Protein AF-A0A2M7PNZ7-F1 (afdb_monomer)

Nearest PDB structures (foldseek):
  6g1o-assembly1_A  TM=3.253E-01  e=7.917E+00  Pseudomonas aeruginosa PAO1

Solvent-accessible surface area (backbone atoms only — not comparable to full-atom values): 21264 Å² total; per-residue (Å²): 136,86,68,69,84,48,74,67,35,50,45,38,28,58,74,48,37,67,63,37,48,85,39,75,55,87,70,75,72,58,54,32,73,86,39,55,31,23,55,70,48,30,51,23,48,41,60,54,77,84,59,65,60,72,63,59,83,71,58,51,83,89,82,45,79,65,69,75,75,61,77,63,48,78,50,85,75,50,51,52,50,41,52,32,31,52,31,55,44,92,89,26,41,46,32,23,24,70,10,36,43,68,49,91,53,53,69,92,71,61,66,94,87,63,76,68,48,72,47,93,84,54,47,26,23,39,72,78,58,48,9,53,56,46,76,69,69,53,48,63,56,61,71,49,54,63,50,56,74,78,49,72,94,66,90,65,97,46,73,76,69,51,54,53,76,52,71,64,53,60,36,39,91,63,85,83,50,65,44,44,48,93,68,49,54,72,66,59,41,50,55,38,59,75,74,40,98,78,48,81,87,43,32,21,37,27,26,80,79,75,62,46,72,40,74,51,33,37,58,54,94,89,40,44,33,36,41,45,78,84,43,98,51,73,43,78,49,58,48,67,57,66,84,78,67,58,82,67,91,55,75,43,51,38,70,59,52,38,17,35,63,34,27,72,34,51,43,52,36,36,40,40,42,36,69,86,37,84,22,44,36,41,80,77,72,40,81,40,76,33,26,73,45,82,44,75,64,46,64,46,79,39,67,53,49,77,39,78,48,77,56,98,89,48,61,36,36,31,26,31,31,50,68,44,30,35,40,36,43,50,28,58,66,74,68,40,87,84,50,60,73,45,75,46,83,39,74,33,84,47,82,46,43,16,39,38,95,66,54,64,51,67,82,78,73,107

Mean predicted aligned error: 6.86 Å

Secondary structure (DSSP, 8-state):
----SSHHHHHHHHHTGGGSTTS---S-S---SSS---TTHHHHEE--HHHHSSTTSS--TTT-GGGGS---EESS---HHHHHHHHTSTT-HHHHHTTEEE-S--GGG--TTS-EEEETTTEEEEE----HHHHTT--HHHH--HHHHT--S---SSHHHH----HHHHS-SS--SEEEGGG--HHHHHHHHHH-S--TT-EEEB-TTT--B-TTEEEETTEEEEE-SSSS-EEEPPPPPHHHHSSSTTTTB-HHHHHB--EEEEE-EEEEEEEEEEEEETTTTEEEEEEEEEE--EEEEESPEEEEEEETTEEEEEEEEEEEEEEEESHHHH--TTPPEEEEEEEEE---S-B-SSPPPHHHH-

Structure (mmCIF, N/CA/C/O backbone):
data_AF-A0A2M7PNZ7-F1
#
_entry.id   AF-A0A2M7PNZ7-F1
#
loop_
_atom_site.group_PDB
_atom_site.id
_atom_site.type_symbol
_atom_site.label_atom_id
_atom_site.label_alt_id
_atom_site.label_comp_id
_atom_site.label_asym_id
_atom_site.label_entity_id
_atom_site.label_seq_id
_atom_site.pdbx_PDB_ins_code
_atom_site.Cartn_x
_atom_site.Cartn_y
_atom_site.Cartn_z
_atom_site.occupancy
_atom_site.B_iso_or_equiv
_atom_site.auth_seq_id
_atom_site.auth_comp_id
_atom_site.auth_asym_id
_atom_site.auth_atom_id
_atom_site.pdbx_PDB_model_num
ATOM 1 N N . ASP A 1 1 ? -10.445 21.212 12.290 1.00 48.72 1 ASP A N 1
ATOM 2 C CA . ASP A 1 1 ? -11.604 22.070 12.613 1.00 48.72 1 ASP A CA 1
ATOM 3 C C . ASP A 1 1 ? -12.819 21.890 11.700 1.00 48.72 1 ASP A C 1
ATOM 5 O O . ASP A 1 1 ? -13.800 22.590 11.898 1.00 48.72 1 ASP A O 1
ATOM 9 N N . GLU A 1 2 ? -12.822 20.929 10.763 1.00 68.38 2 GLU A N 1
ATOM 10 C CA . GLU A 1 2 ? -13.968 20.712 9.852 1.00 68.38 2 GLU A CA 1
ATOM 11 C C . GLU A 1 2 ? -14.998 19.680 10.348 1.00 68.38 2 GLU A C 1
ATOM 13 O O . GLU A 1 2 ? -16.086 19.593 9.791 1.00 68.38 2 GLU A O 1
ATOM 18 N N . LEU A 1 3 ? -14.683 18.899 11.390 1.00 77.81 3 LEU A N 1
ATOM 19 C CA . LEU A 1 3 ? -15.611 17.912 11.954 1.00 77.81 3 LEU A CA 1
ATOM 20 C C . LEU A 1 3 ? -16.437 18.541 13.081 1.00 77.81 3 LEU A C 1
ATOM 22 O O . LEU A 1 3 ? -15.880 18.968 14.099 1.00 77.81 3 LEU A O 1
ATOM 26 N N . HIS A 1 4 ? -17.759 18.562 12.905 1.00 84.12 4 HIS A N 1
ATOM 27 C CA . HIS A 1 4 ? -18.725 19.069 13.882 1.00 84.12 4 HIS A CA 1
ATOM 28 C C . HIS A 1 4 ? -19.078 17.986 14.915 1.00 84.12 4 HIS A C 1
ATOM 30 O O . HIS A 1 4 ? -18.191 17.269 15.364 1.00 84.12 4 HIS A O 1
ATOM 36 N N . HIS A 1 5 ? -20.330 17.891 15.362 1.00 84.06 5 HIS A N 1
ATOM 37 C CA . HIS A 1 5 ? -20.773 16.967 16.416 1.00 84.06 5 HIS A CA 1
ATOM 38 C C . HIS A 1 5 ? -21.893 16.036 15.942 1.00 84.06 5 HIS A C 1
ATOM 40 O O . HIS A 1 5 ? -22.746 15.637 16.727 1.00 84.06 5 HIS A O 1
ATOM 46 N N . SER A 1 6 ? -21.940 15.718 14.647 1.00 88.31 6 SER A N 1
ATOM 47 C CA . SER A 1 6 ? -22.854 14.679 14.173 1.00 88.31 6 SER A CA 1
ATOM 48 C C . SER A 1 6 ? -22.387 13.285 14.638 1.00 88.31 6 SER A C 1
ATOM 50 O O . SER A 1 6 ? -21.200 13.105 14.932 1.00 88.31 6 SER A O 1
ATOM 52 N N . PRO A 1 7 ? -23.273 12.268 14.643 1.00 83.88 7 PRO A N 1
ATOM 53 C CA . PRO A 1 7 ? -22.885 10.879 14.907 1.00 83.88 7 PRO A CA 1
ATOM 54 C C . PRO A 1 7 ? -21.688 10.429 14.050 1.00 83.88 7 PRO A C 1
ATOM 56 O O . PRO A 1 7 ? -20.759 9.794 14.547 1.00 83.88 7 PRO A O 1
ATOM 59 N N . ALA A 1 8 ? -21.686 10.821 12.770 1.00 86.12 8 ALA A N 1
ATOM 60 C CA . ALA A 1 8 ? -20.618 10.513 11.826 1.00 86.12 8 ALA A CA 1
ATOM 61 C C . ALA A 1 8 ? -19.307 11.241 12.165 1.00 86.12 8 ALA A C 1
ATOM 63 O O . ALA A 1 8 ? -18.241 10.631 12.099 1.00 86.12 8 ALA A O 1
ATOM 64 N N . ASP A 1 9 ? -19.374 12.514 12.568 1.00 88.81 9 ASP A N 1
ATOM 65 C CA . ASP A 1 9 ? -18.188 13.272 12.983 1.00 88.81 9 ASP A CA 1
ATOM 66 C C . ASP A 1 9 ? -17.539 12.648 14.217 1.00 88.81 9 ASP A C 1
ATOM 68 O O . ASP A 1 9 ? -16.324 12.470 14.256 1.00 88.81 9 ASP A O 1
ATOM 72 N N . GLU A 1 10 ? -18.340 12.287 15.222 1.00 87.75 10 GLU A N 1
ATOM 73 C CA . GLU A 1 10 ? -17.832 11.648 16.436 1.00 87.75 10 GLU A CA 1
ATOM 74 C C . GLU A 1 10 ? -17.264 10.253 16.141 1.00 87.75 10 GLU A C 1
ATOM 76 O O . GLU A 1 10 ? -16.209 9.906 16.665 1.00 87.75 10 GLU A O 1
ATOM 81 N N . HIS A 1 11 ? -17.874 9.483 15.236 1.00 86.31 11 HIS A N 1
ATOM 82 C CA . HIS A 1 11 ? -17.310 8.208 14.784 1.00 86.31 11 HIS A CA 1
ATOM 83 C C . HIS A 1 11 ? -15.938 8.397 14.113 1.00 86.31 11 HIS A C 1
ATOM 85 O O . HIS A 1 11 ? -14.979 7.690 14.428 1.00 86.31 11 HIS A O 1
ATOM 91 N N . LEU A 1 12 ? -15.804 9.392 13.228 1.00 86.75 12 LEU A N 1
ATOM 92 C CA . LEU A 1 12 ? -14.529 9.711 12.578 1.00 86.75 12 LEU A CA 1
ATOM 93 C C . LEU A 1 12 ? -13.457 10.145 13.586 1.00 86.75 12 LEU A C 1
ATOM 95 O O . LEU A 1 12 ? -12.322 9.666 13.507 1.00 86.75 12 LEU A O 1
ATOM 99 N N . LYS A 1 13 ? -13.808 11.018 14.538 1.00 87.38 13 LYS A N 1
ATOM 100 C CA . LYS A 1 13 ? -12.896 11.480 15.597 1.00 87.38 13 LYS A CA 1
ATOM 101 C C . LYS A 1 13 ? -12.418 10.348 16.498 1.00 87.38 13 LYS A C 1
ATOM 103 O O . LYS A 1 13 ? -11.290 10.424 16.967 1.00 87.38 13 LYS A O 1
ATOM 108 N N . ASN A 1 14 ? -13.251 9.339 16.741 1.00 81.94 14 ASN A N 1
ATOM 109 C CA . ASN A 1 14 ? -12.916 8.242 17.645 1.00 81.94 14 ASN A CA 1
ATOM 110 C C . ASN A 1 14 ? -12.023 7.185 17.002 1.00 81.94 14 ASN A C 1
ATOM 112 O O . ASN A 1 14 ? -11.231 6.571 17.706 1.00 81.94 14 ASN A O 1
ATOM 116 N N . MET A 1 15 ? -12.168 6.950 15.694 1.00 78.81 15 MET A N 1
ATOM 117 C CA . MET A 1 15 ? -11.620 5.742 15.063 1.00 78.81 15 MET A CA 1
ATOM 118 C C . MET A 1 15 ? -10.662 6.027 13.904 1.00 78.81 15 MET A C 1
ATOM 120 O O . MET A 1 15 ? -9.718 5.272 13.675 1.00 78.81 15 MET A O 1
ATOM 124 N N . CYS A 1 16 ? -10.891 7.103 13.148 1.00 81.31 16 CYS A N 1
ATOM 125 C CA . CYS A 1 16 ? -10.301 7.255 11.816 1.00 81.31 16 CYS A CA 1
ATOM 126 C C . CYS A 1 16 ? -9.194 8.311 11.772 1.00 81.31 16 CYS A C 1
ATOM 128 O O . CYS A 1 16 ? -8.165 8.113 11.123 1.00 81.31 16 CYS A O 1
ATOM 130 N N . VAL A 1 17 ? -9.392 9.442 12.458 1.00 85.31 17 VAL A N 1
ATOM 131 C CA . VAL A 1 17 ? -8.583 10.659 12.259 1.00 85.31 17 VAL A CA 1
ATOM 132 C C . VAL A 1 17 ? -7.107 10.483 12.635 1.00 85.31 17 VAL A C 1
ATOM 134 O O . VAL A 1 17 ? -6.259 11.170 12.068 1.00 85.31 17 VAL A O 1
ATOM 137 N N . THR A 1 18 ? -6.749 9.541 13.514 1.00 79.69 18 THR A N 1
ATOM 138 C CA . THR A 1 18 ? -5.331 9.274 13.836 1.00 79.69 18 THR A CA 1
ATOM 139 C C . THR A 1 18 ? -4.497 8.901 12.603 1.00 79.69 18 THR A C 1
ATOM 141 O O . THR A 1 18 ? -3.315 9.227 12.545 1.00 79.69 18 THR A O 1
ATOM 144 N N . CYS A 1 19 ? -5.109 8.285 11.585 1.00 85.75 19 CYS A N 1
ATOM 145 C CA . CYS A 1 19 ? -4.430 7.888 10.350 1.00 85.75 19 CYS A CA 1
ATOM 146 C C . CYS A 1 19 ? -4.459 8.962 9.251 1.00 85.75 19 CYS A C 1
ATOM 148 O O . CYS A 1 19 ? -3.817 8.788 8.215 1.00 85.75 19 CYS A O 1
ATOM 150 N N . HIS A 1 20 ? -5.209 10.053 9.430 1.00 87.25 20 HIS A N 1
ATOM 151 C CA . HIS A 1 20 ? -5.286 11.115 8.430 1.00 87.25 20 HIS A CA 1
ATOM 152 C C . HIS A 1 20 ? -4.026 11.978 8.473 1.00 87.25 20 HIS A C 1
ATOM 154 O O . HIS A 1 20 ? -3.689 12.546 9.508 1.00 87.25 20 HIS A O 1
ATOM 160 N N . LEU A 1 21 ? -3.387 12.170 7.315 1.00 87.56 21 LEU A N 1
ATOM 161 C CA . LEU A 1 21 ? -2.151 12.954 7.193 1.00 87.56 21 LEU A CA 1
ATOM 162 C C . LEU A 1 21 ? -2.302 14.421 7.635 1.00 87.56 21 LEU A C 1
ATOM 164 O O . LEU A 1 21 ? -1.305 15.075 7.914 1.00 87.56 21 LEU A O 1
ATOM 168 N N . GLY A 1 22 ? -3.522 14.954 7.733 1.00 84.31 22 GLY A N 1
ATOM 169 C CA . GLY A 1 22 ? -3.770 16.288 8.291 1.00 84.31 22 GLY A CA 1
ATOM 170 C C . GLY A 1 22 ? -3.639 16.378 9.818 1.00 84.31 22 GLY A C 1
ATOM 171 O O . GLY A 1 22 ? -3.623 17.486 10.350 1.00 84.31 22 GLY A O 1
ATOM 172 N N . ASN A 1 23 ? -3.557 15.252 10.536 1.00 84.19 23 ASN A N 1
ATOM 173 C CA . ASN A 1 23 ? -3.448 15.246 11.992 1.00 84.19 23 ASN A CA 1
ATOM 174 C C . ASN A 1 23 ? -2.005 15.573 12.423 1.00 84.19 23 ASN A C 1
ATOM 176 O O . ASN A 1 23 ? -1.083 14.829 12.079 1.00 84.19 23 ASN A O 1
ATOM 180 N N . PRO A 1 24 ? -1.758 16.687 13.137 1.00 82.31 24 PRO A N 1
ATOM 181 C CA . PRO A 1 24 ? -0.401 17.099 13.465 1.00 82.31 24 PRO A CA 1
ATOM 182 C C . PRO A 1 24 ? 0.246 16.170 14.494 1.00 82.31 24 PRO A C 1
ATOM 184 O O . PRO A 1 24 ? -0.339 15.841 15.527 1.00 82.31 24 PRO A O 1
ATOM 187 N N . LYS A 1 25 ? 1.523 15.852 14.270 1.00 83.25 25 LYS A N 1
ATOM 188 C CA . LYS A 1 25 ? 2.367 15.203 15.276 1.00 83.25 25 LYS A CA 1
ATOM 189 C C . LYS A 1 25 ? 2.663 16.183 16.409 1.00 83.25 25 LYS A C 1
ATOM 191 O O . LYS A 1 25 ? 3.308 17.205 16.182 1.00 83.25 25 LYS A O 1
ATOM 196 N N . ARG A 1 26 ? 2.189 15.881 17.621 1.00 79.81 26 ARG A N 1
ATOM 197 C CA . ARG A 1 26 ? 2.384 16.736 18.811 1.00 79.81 26 ARG A CA 1
ATOM 198 C C . ARG A 1 26 ? 3.537 16.298 19.709 1.00 79.81 26 ARG A C 1
ATOM 200 O O . ARG A 1 26 ? 4.050 17.107 20.475 1.00 79.81 26 ARG A O 1
ATOM 207 N N . GLU A 1 27 ? 3.955 15.046 19.582 1.00 78.19 27 GLU A N 1
ATOM 208 C CA . GLU A 1 27 ? 4.992 14.433 20.410 1.00 78.19 27 GLU A CA 1
ATOM 209 C C . GLU A 1 27 ? 6.234 14.117 19.581 1.00 78.19 27 GLU A C 1
ATOM 211 O O . GLU A 1 27 ? 6.137 13.702 18.421 1.00 78.19 27 GLU A O 1
ATOM 216 N N . THR A 1 28 ? 7.409 14.302 20.174 1.00 78.38 28 THR A N 1
ATOM 217 C CA . THR A 1 28 ? 8.690 13.934 19.563 1.00 78.38 28 THR A CA 1
ATOM 218 C C . THR A 1 28 ? 8.905 12.427 19.603 1.00 78.38 28 THR A C 1
ATOM 220 O O . THR A 1 28 ? 8.476 11.766 20.541 1.00 78.38 28 THR A O 1
ATOM 223 N N . GLY A 1 29 ? 9.620 11.889 18.617 1.00 79.69 29 GLY A N 1
ATOM 224 C CA . GLY A 1 29 ? 9.962 10.469 18.556 1.00 79.69 29 GLY A CA 1
ATOM 225 C C . GLY A 1 29 ? 9.657 9.839 17.197 1.00 79.69 29 GLY A C 1
ATOM 226 O O . GLY A 1 29 ? 9.038 10.487 16.341 1.00 79.69 29 GLY A O 1
ATOM 227 N N . PRO A 1 30 ? 10.101 8.587 16.995 1.00 84.31 30 PRO A N 1
ATOM 228 C CA . PRO A 1 30 ? 9.951 7.881 15.730 1.00 84.31 30 PRO A CA 1
ATOM 229 C C . PRO A 1 30 ? 8.485 7.608 15.378 1.00 84.31 30 PRO A C 1
ATOM 231 O O . PRO A 1 30 ? 7.582 7.703 16.217 1.00 84.31 30 PRO A O 1
ATOM 234 N N . ILE A 1 31 ? 8.263 7.256 14.112 1.00 86.12 31 ILE A N 1
ATOM 235 C CA . ILE A 1 31 ? 6.961 6.794 13.638 1.00 86.12 31 ILE A CA 1
ATOM 236 C C . ILE A 1 31 ? 6.737 5.342 14.077 1.00 86.12 31 ILE A C 1
ATOM 238 O O . ILE A 1 31 ? 7.538 4.460 13.765 1.00 86.12 31 ILE A O 1
ATOM 242 N N . THR A 1 32 ? 5.642 5.106 14.798 1.00 84.94 32 THR A N 1
ATOM 243 C CA . THR A 1 32 ? 5.176 3.791 15.263 1.00 84.94 32 THR A CA 1
ATOM 244 C C . THR A 1 32 ? 3.664 3.648 15.037 1.00 84.94 32 THR A C 1
ATOM 246 O O . THR A 1 32 ? 2.995 4.532 14.498 1.00 84.94 32 THR A O 1
ATOM 249 N N . ASN A 1 33 ? 3.100 2.511 15.441 1.00 80.50 33 ASN A N 1
ATOM 250 C CA . ASN A 1 33 ? 1.656 2.279 15.533 1.00 80.50 33 ASN A CA 1
ATOM 251 C C . ASN A 1 33 ? 0.965 3.117 16.623 1.00 80.50 33 ASN A C 1
ATOM 253 O O . ASN A 1 33 ? -0.250 3.280 16.552 1.00 80.50 33 ASN A O 1
ATOM 257 N N . GLU A 1 34 ? 1.683 3.679 17.591 1.00 80.50 34 GLU A N 1
ATOM 258 C CA . GLU A 1 34 ? 1.129 4.619 18.577 1.00 80.50 34 GLU A CA 1
ATOM 259 C C . GLU A 1 34 ? 1.461 6.078 18.230 1.00 80.50 34 GLU A C 1
ATOM 261 O O . GLU A 1 34 ? 0.649 6.975 18.437 1.00 80.50 34 GLU A O 1
ATOM 266 N N . SER A 1 35 ? 2.634 6.314 17.640 1.00 80.94 35 SER A N 1
ATOM 267 C CA . SER A 1 35 ? 3.163 7.637 17.312 1.00 80.94 35 SER A CA 1
ATOM 268 C C . SER A 1 35 ? 3.162 7.845 15.800 1.00 80.94 35 SER A C 1
ATOM 270 O O . SER A 1 35 ? 4.081 7.440 15.091 1.00 80.94 35 SER A O 1
ATOM 272 N N . ARG A 1 36 ? 2.126 8.506 15.284 1.00 83.00 36 ARG A N 1
ATOM 273 C CA . ARG A 1 36 ? 2.005 8.840 13.856 1.00 83.00 36 ARG A CA 1
ATOM 274 C C . ARG A 1 36 ? 2.490 10.261 13.580 1.00 83.00 36 ARG A C 1
ATOM 276 O O . ARG A 1 36 ? 2.588 11.095 14.483 1.00 83.00 36 ARG A O 1
ATOM 283 N N . GLY A 1 37 ? 2.834 10.524 12.324 1.00 73.50 37 GLY A N 1
ATOM 284 C CA . GLY A 1 37 ? 3.206 11.852 11.852 1.00 73.50 37 GLY A CA 1
ATOM 285 C C . GLY A 1 37 ? 2.051 12.567 11.155 1.00 73.50 37 GLY A C 1
ATOM 286 O O . GLY A 1 37 ? 1.072 11.936 10.770 1.00 73.50 37 GLY A O 1
ATOM 287 N N . GLY A 1 38 ? 2.208 13.877 10.959 1.00 83.44 38 GLY A N 1
ATOM 288 C CA . GLY A 1 38 ? 1.327 14.697 10.127 1.00 83.44 38 GLY A CA 1
ATOM 289 C C . GLY A 1 38 ? 2.082 15.266 8.927 1.00 83.44 38 GLY A C 1
ATOM 290 O O . GLY A 1 38 ? 3.262 15.614 9.037 1.00 83.44 38 GLY A O 1
ATOM 291 N N . GLY A 1 39 ? 1.410 15.354 7.783 1.00 89.50 39 GLY A N 1
ATOM 292 C CA . GLY A 1 39 ? 1.951 15.840 6.519 1.00 89.50 39 GLY A CA 1
ATOM 293 C C . GLY A 1 39 ? 3.221 15.090 6.123 1.00 89.50 39 GLY A C 1
ATOM 294 O O . GLY A 1 39 ? 3.288 13.864 6.205 1.00 89.50 39 GLY A O 1
ATOM 295 N N . CYS A 1 40 ? 4.262 15.837 5.757 1.00 91.62 40 CYS A N 1
ATOM 296 C CA . CYS A 1 40 ? 5.550 15.278 5.345 1.00 91.62 40 CYS A CA 1
ATOM 297 C C . CYS A 1 40 ? 6.188 14.393 6.431 1.00 91.62 40 CYS A C 1
ATOM 299 O O . CYS A 1 40 ? 6.843 13.400 6.119 1.00 91.62 40 CYS A O 1
ATOM 301 N N . LEU A 1 41 ? 5.986 14.725 7.713 1.00 91.25 41 LEU A N 1
ATOM 302 C CA . LEU A 1 41 ? 6.604 14.011 8.834 1.00 91.25 41 LEU A CA 1
ATOM 303 C C . LEU A 1 41 ? 5.998 12.622 9.064 1.00 91.25 41 LEU A C 1
ATOM 305 O O . LEU A 1 41 ? 6.610 11.814 9.750 1.00 91.25 41 LEU A O 1
ATOM 309 N N . ALA A 1 42 ? 4.826 12.322 8.494 1.00 91.06 42 ALA A N 1
ATOM 310 C CA . ALA A 1 42 ? 4.250 10.976 8.540 1.00 91.06 42 ALA A CA 1
ATOM 311 C C . ALA A 1 42 ? 5.121 9.939 7.820 1.00 91.06 42 ALA A C 1
ATOM 313 O O . ALA A 1 42 ? 5.160 8.780 8.226 1.00 91.06 42 ALA A O 1
ATOM 314 N N . CYS A 1 43 ? 5.834 10.368 6.777 1.00 92.75 43 CYS A N 1
ATOM 315 C CA . CYS A 1 43 ? 6.612 9.483 5.916 1.00 92.75 43 CYS A CA 1
ATOM 316 C C . CYS A 1 43 ? 8.115 9.758 5.980 1.00 92.75 43 CYS A C 1
ATOM 318 O O . CYS A 1 43 ? 8.899 8.827 5.866 1.00 92.75 43 CYS A O 1
ATOM 320 N N . HIS A 1 44 ? 8.523 11.018 6.130 1.00 93.81 44 HIS A N 1
ATOM 321 C CA . HIS A 1 44 ? 9.918 11.420 5.941 1.00 93.81 44 HIS A CA 1
ATOM 322 C C . HIS A 1 44 ? 10.713 11.569 7.241 1.00 93.81 44 HIS A C 1
ATOM 324 O O . HIS A 1 44 ? 11.909 11.830 7.170 1.00 93.81 44 HIS A O 1
ATOM 330 N N . LEU A 1 45 ? 10.076 11.439 8.410 1.00 91.69 45 LEU A N 1
ATOM 331 C CA . LEU A 1 45 ? 10.721 11.628 9.710 1.00 91.69 45 LEU A CA 1
ATOM 332 C C . LEU A 1 45 ? 11.466 10.364 10.155 1.00 91.69 45 LEU A C 1
ATOM 334 O O . LEU A 1 45 ? 10.853 9.415 10.640 1.00 91.69 45 LEU A O 1
ATOM 338 N N . ASN A 1 46 ? 12.793 10.398 10.075 1.00 89.12 46 ASN A N 1
ATOM 339 C CA . ASN A 1 46 ? 13.657 9.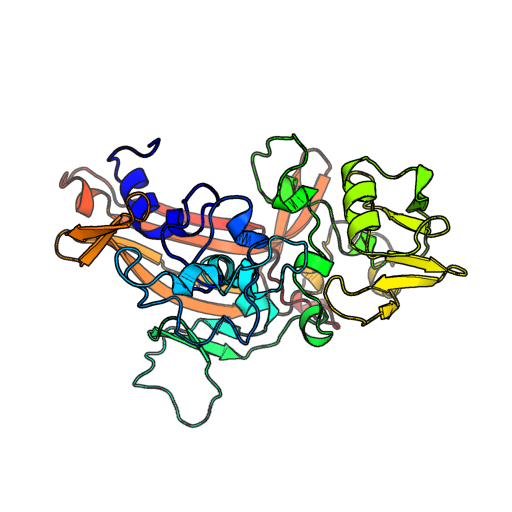274 10.410 1.00 89.12 46 ASN A CA 1
ATOM 340 C C . ASN A 1 46 ? 14.526 9.581 11.634 1.00 89.12 46 ASN A C 1
ATOM 342 O O . ASN A 1 46 ? 15.286 10.548 11.660 1.00 89.12 46 ASN A O 1
ATOM 346 N N . TYR A 1 47 ? 14.444 8.720 12.646 1.00 83.81 47 TYR A N 1
ATOM 347 C CA . TYR A 1 47 ? 15.354 8.722 13.792 1.00 83.81 47 TYR A CA 1
ATOM 348 C C . TYR A 1 47 ? 16.405 7.631 13.592 1.00 83.81 47 TYR A C 1
ATOM 350 O O . TYR A 1 47 ? 16.081 6.543 13.114 1.00 83.81 47 TYR A O 1
ATOM 358 N N . ASN A 1 48 ? 17.660 7.902 13.950 1.00 73.94 48 ASN A N 1
ATOM 359 C CA . ASN A 1 48 ? 18.678 6.854 13.960 1.00 73.94 48 ASN A CA 1
ATOM 360 C C . ASN A 1 48 ? 18.486 5.938 15.193 1.00 73.94 48 ASN A C 1
ATOM 362 O O . ASN A 1 48 ? 17.845 6.320 16.175 1.00 73.94 48 ASN A O 1
ATOM 366 N N . GLU A 1 49 ? 19.019 4.714 15.150 1.00 62.62 49 GLU A N 1
ATOM 367 C CA . GLU A 1 49 ? 18.849 3.754 16.254 1.00 62.62 49 GLU A CA 1
ATOM 368 C C . GLU A 1 49 ? 19.448 4.262 17.580 1.00 62.62 49 GLU A C 1
ATOM 370 O O . GLU A 1 49 ? 18.879 4.000 18.639 1.00 62.62 49 GLU A O 1
ATOM 375 N N . ALA A 1 50 ? 20.532 5.046 17.533 1.00 56.59 50 ALA A N 1
ATOM 376 C CA . ALA A 1 50 ? 21.166 5.641 18.714 1.00 56.59 50 ALA A CA 1
ATOM 377 C C . ALA A 1 50 ? 20.316 6.751 19.369 1.00 56.59 50 ALA A C 1
ATOM 379 O O . ALA A 1 50 ? 20.394 6.954 20.578 1.00 56.59 50 ALA A O 1
ATOM 380 N N . ASP A 1 51 ? 19.471 7.424 18.591 1.00 56.03 51 ASP A N 1
ATOM 381 C CA . ASP A 1 51 ? 18.544 8.465 19.031 1.00 56.03 51 ASP A CA 1
ATOM 382 C C . ASP A 1 51 ? 17.227 7.840 19.516 1.00 56.03 51 ASP A C 1
ATOM 384 O O . ASP A 1 51 ? 16.600 8.332 20.449 1.00 56.03 51 ASP A O 1
ATOM 388 N N . SER A 1 52 ? 16.832 6.690 18.955 1.00 53.12 52 SER A N 1
ATOM 389 C CA . SER A 1 52 ? 15.603 5.973 19.327 1.00 53.12 52 SER A CA 1
ATOM 390 C C . SER A 1 52 ? 15.580 5.458 20.777 1.00 53.12 52 SER A C 1
ATOM 392 O O . SER A 1 52 ? 14.506 5.165 21.312 1.00 53.12 52 SER A O 1
ATOM 394 N N . SER A 1 53 ? 16.737 5.379 21.449 1.00 49.22 53 SER A N 1
ATOM 395 C CA . SER A 1 53 ? 16.819 4.969 22.849 1.00 49.22 53 SER A CA 1
ATOM 396 C C . SER A 1 53 ? 16.309 6.076 23.775 1.00 49.22 53 SER A C 1
ATOM 398 O O . SER A 1 53 ? 17.077 6.968 24.118 1.00 49.22 53 SER A O 1
ATOM 400 N N . LEU A 1 54 ? 15.029 5.997 24.172 1.00 50.69 54 LEU A N 1
ATOM 401 C CA . LEU A 1 54 ? 14.367 6.527 25.392 1.00 50.69 54 LEU A CA 1
ATOM 402 C C . LEU A 1 54 ? 14.586 7.997 25.822 1.00 50.69 54 LEU A C 1
ATOM 404 O O . LEU A 1 54 ? 13.868 8.480 26.692 1.00 50.69 54 LEU A O 1
ATOM 408 N N . SER A 1 55 ? 15.499 8.745 25.214 1.00 48.34 55 SER A N 1
ATOM 409 C CA . SER A 1 55 ? 15.821 10.132 25.548 1.00 48.34 55 SER A CA 1
ATOM 410 C C . SER A 1 55 ? 14.757 11.105 25.037 1.00 48.34 55 SER A C 1
ATOM 412 O O . SER A 1 55 ? 14.694 12.237 25.494 1.00 48.34 55 SER A O 1
ATOM 414 N N . HIS A 1 56 ? 13.862 10.673 24.146 1.00 52.09 56 HIS A N 1
ATOM 415 C CA . HIS A 1 56 ? 12.807 11.520 23.585 1.00 52.09 56 HIS A CA 1
ATOM 416 C C . HIS A 1 56 ? 11.504 11.549 24.397 1.00 52.09 56 HIS A C 1
ATOM 418 O O . HIS A 1 56 ? 10.702 12.456 24.190 1.00 52.09 56 HIS A O 1
ATOM 424 N N . LEU A 1 57 ? 11.279 10.590 25.305 1.00 51.53 57 LEU A N 1
ATOM 425 C CA . LEU A 1 57 ? 9.996 10.432 26.011 1.00 51.53 57 LEU A CA 1
ATOM 426 C C . LEU A 1 57 ? 9.909 11.220 27.330 1.00 51.53 57 LEU A C 1
ATOM 428 O O . LEU A 1 57 ? 8.827 11.352 27.892 1.00 51.53 57 LEU A O 1
ATOM 432 N N . THR A 1 58 ? 11.021 11.771 27.823 1.00 48.56 58 THR A N 1
ATOM 433 C CA . THR A 1 58 ? 11.090 12.399 29.160 1.00 48.56 58 THR A CA 1
ATOM 434 C C . THR A 1 58 ? 11.925 13.675 29.218 1.00 48.56 58 THR A C 1
ATOM 436 O O . THR A 1 58 ? 12.255 14.142 30.307 1.00 48.56 58 THR A O 1
ATOM 439 N N . ILE A 1 59 ? 12.254 14.295 28.080 1.00 51.56 59 ILE A N 1
ATOM 440 C CA . ILE A 1 59 ? 12.878 15.619 28.128 1.00 51.56 59 ILE A CA 1
ATOM 441 C C . ILE A 1 59 ? 11.788 16.667 28.348 1.00 51.56 59 ILE A C 1
ATOM 443 O O . ILE A 1 59 ? 11.113 17.114 27.420 1.00 51.56 59 ILE A O 1
ATOM 447 N N . ASP A 1 60 ? 11.654 17.086 29.606 1.00 52.22 60 ASP A N 1
ATOM 448 C CA . ASP A 1 60 ? 11.053 18.367 29.950 1.00 52.22 60 ASP A CA 1
ATOM 449 C C . ASP A 1 60 ? 11.763 19.463 29.138 1.00 52.22 60 ASP A C 1
ATOM 451 O O . ASP A 1 60 ? 12.891 19.872 29.444 1.00 52.22 60 ASP A O 1
ATOM 455 N N . ARG A 1 61 ? 11.082 19.934 28.083 1.00 54.72 61 ARG A N 1
ATOM 456 C CA . ARG A 1 61 ? 11.539 21.002 27.175 1.00 54.72 61 ARG A CA 1
ATOM 457 C C . ARG A 1 61 ? 11.975 22.261 27.925 1.00 54.72 61 ARG A C 1
ATOM 459 O O . ARG A 1 61 ? 12.668 23.094 27.346 1.00 54.72 61 ARG A O 1
ATOM 466 N N . LYS A 1 62 ? 11.544 22.423 29.180 1.00 53.66 62 LYS A N 1
ATOM 467 C CA . LYS A 1 62 ? 11.826 23.583 30.018 1.00 53.66 62 LYS A CA 1
ATOM 468 C C . LYS A 1 62 ? 13.177 23.505 30.737 1.00 53.66 62 LYS A C 1
ATOM 470 O O . LYS A 1 62 ? 13.730 24.560 31.024 1.00 53.66 62 LYS A O 1
ATOM 475 N N . ASN A 1 63 ? 13.717 22.307 30.992 1.00 52.03 63 ASN A N 1
ATOM 476 C CA . ASN A 1 63 ? 14.865 22.122 31.895 1.00 52.03 63 ASN A CA 1
ATOM 477 C C . ASN A 1 63 ? 16.069 21.366 31.304 1.00 52.03 63 ASN A C 1
ATOM 479 O O . ASN A 1 63 ? 17.133 21.377 31.920 1.00 52.03 63 ASN A O 1
ATOM 483 N N . HIS A 1 64 ? 15.958 20.751 30.119 1.00 54.94 64 HIS A N 1
ATOM 484 C CA . HIS A 1 64 ? 17.061 19.965 29.549 1.00 54.94 64 HIS A CA 1
ATOM 485 C C . HIS A 1 64 ? 17.338 20.321 28.078 1.00 54.94 64 HIS A C 1
ATOM 487 O O . HIS A 1 64 ? 16.632 19.834 27.203 1.00 54.94 64 HIS A O 1
ATOM 493 N N . PRO A 1 65 ? 18.385 21.111 27.758 1.00 57.59 65 PRO A N 1
ATOM 494 C CA . PRO A 1 65 ? 18.756 21.460 26.377 1.00 57.59 65 PRO A CA 1
ATOM 495 C C . PRO A 1 65 ? 19.273 20.269 25.548 1.00 57.59 65 PRO A C 1
ATOM 497 O O . PRO A 1 65 ? 19.544 20.416 24.358 1.00 57.59 65 PRO A O 1
ATOM 500 N N . ASP A 1 66 ? 19.392 19.083 26.149 1.00 56.88 66 ASP A N 1
ATOM 501 C CA . ASP A 1 66 ? 19.899 17.871 25.504 1.00 56.88 66 ASP A CA 1
ATOM 502 C C . ASP A 1 66 ? 18.996 17.343 24.377 1.00 56.88 66 ASP A C 1
ATOM 504 O O . ASP A 1 66 ? 19.486 16.612 23.520 1.00 56.88 66 ASP A O 1
ATOM 508 N N . TYR A 1 67 ? 17.728 17.773 24.280 1.00 57.66 67 TYR A N 1
ATOM 509 C CA . TYR A 1 67 ? 16.870 17.430 23.130 1.00 57.66 67 TYR A CA 1
ATOM 510 C C . TYR A 1 67 ? 17.391 18.006 21.802 1.00 57.66 67 TYR A C 1
ATOM 512 O O . TYR A 1 67 ? 17.036 17.501 20.742 1.00 57.66 67 TYR A O 1
ATOM 520 N N . LEU A 1 68 ? 18.242 19.042 21.847 1.00 57.91 68 LEU A N 1
ATOM 521 C CA . LEU A 1 68 ? 18.908 19.623 20.675 1.00 57.91 68 LEU A CA 1
ATOM 522 C C . LEU A 1 68 ? 20.121 18.804 20.211 1.00 57.91 68 LEU A C 1
ATOM 524 O O . LEU A 1 68 ? 20.720 19.129 19.190 1.00 57.91 68 LEU A O 1
ATOM 528 N N . LYS A 1 69 ? 20.541 17.772 20.951 1.00 60.97 69 LYS A N 1
ATOM 529 C CA . LYS A 1 69 ? 21.700 16.956 20.557 1.00 60.97 69 LYS A CA 1
ATOM 530 C C . LYS A 1 69 ? 21.353 15.944 19.467 1.00 60.97 69 LYS A C 1
ATOM 532 O O . LYS A 1 69 ? 22.226 15.608 18.672 1.00 60.97 69 LYS A O 1
ATOM 537 N N . ASN A 1 70 ? 20.083 15.554 19.375 1.00 66.69 70 ASN A N 1
ATOM 538 C CA . ASN A 1 70 ? 19.610 14.511 18.474 1.00 66.69 70 ASN A CA 1
ATOM 539 C C . ASN A 1 70 ? 18.575 15.104 17.513 1.00 66.69 70 ASN A C 1
ATOM 541 O O . ASN A 1 70 ? 17.439 15.387 17.898 1.00 66.69 70 ASN A O 1
ATOM 545 N N . HIS A 1 71 ? 18.988 15.325 16.265 1.00 75.50 71 HIS A N 1
ATOM 546 C CA . HIS A 1 71 ? 18.121 15.846 15.212 1.00 75.50 71 HIS A CA 1
ATOM 547 C C . HIS A 1 71 ? 17.733 14.708 14.263 1.00 75.50 71 HIS A C 1
ATOM 549 O O . HIS A 1 71 ? 18.619 14.168 13.594 1.00 75.50 71 HIS A O 1
ATOM 555 N N . PRO A 1 72 ? 16.439 14.356 14.163 1.00 84.75 72 PRO A N 1
ATOM 556 C CA . PRO A 1 72 ? 16.002 13.376 13.181 1.00 84.75 72 PRO A CA 1
ATOM 557 C C . PRO A 1 72 ? 16.235 13.908 11.765 1.00 84.75 72 PRO A C 1
ATOM 559 O O . PRO A 1 72 ? 16.186 15.120 11.524 1.00 84.75 72 PRO A O 1
ATOM 562 N N . SER A 1 73 ? 16.463 13.007 10.812 1.00 89.44 73 SER A N 1
ATOM 563 C CA . SER A 1 73 ? 16.518 13.384 9.406 1.00 89.44 73 SER A CA 1
ATOM 564 C C . SER A 1 73 ? 15.112 13.497 8.823 1.00 89.44 73 SER A C 1
ATOM 566 O O . SER A 1 73 ? 14.179 12.799 9.225 1.00 89.44 73 SER A O 1
ATOM 568 N N . ILE A 1 74 ? 14.969 14.409 7.862 1.00 91.94 74 ILE A N 1
ATOM 569 C CA . ILE A 1 74 ? 13.807 14.484 6.981 1.00 91.94 74 ILE A CA 1
ATOM 570 C C . ILE A 1 74 ? 14.308 14.134 5.588 1.00 91.94 74 ILE A C 1
ATOM 572 O O . ILE A 1 74 ? 14.959 14.952 4.939 1.00 91.94 74 ILE A O 1
ATOM 576 N N . ASP A 1 75 ? 14.082 12.896 5.162 1.00 93.00 75 ASP A N 1
ATOM 577 C CA . ASP A 1 75 ? 14.675 12.380 3.930 1.00 93.00 75 ASP A CA 1
ATOM 578 C C . ASP A 1 75 ? 13.806 11.314 3.239 1.00 93.00 75 ASP A C 1
ATOM 580 O O . ASP A 1 75 ? 12.664 11.040 3.607 1.00 93.00 75 ASP A O 1
ATOM 584 N N . LEU A 1 76 ? 14.340 10.735 2.163 1.00 93.88 76 LEU A N 1
ATOM 585 C CA . LEU A 1 76 ? 13.647 9.767 1.318 1.00 93.88 76 LEU A CA 1
ATOM 586 C C . LEU A 1 76 ? 13.788 8.305 1.788 1.00 93.88 76 LEU A C 1
ATOM 588 O O . LEU A 1 76 ? 13.366 7.401 1.056 1.00 93.88 76 LEU A O 1
ATOM 592 N N . LYS A 1 77 ? 14.366 8.049 2.970 1.00 93.12 77 LYS A N 1
ATOM 593 C CA . LYS A 1 77 ? 14.536 6.703 3.545 1.00 93.12 77 LYS A CA 1
ATOM 594 C C . LYS A 1 77 ? 13.258 6.224 4.236 1.00 93.12 77 LYS A C 1
ATOM 596 O O . LYS A 1 77 ? 13.242 5.877 5.411 1.00 93.12 77 LYS A O 1
ATOM 601 N N . VAL A 1 78 ? 12.153 6.233 3.498 1.00 93.75 78 VAL A N 1
ATOM 602 C CA . VAL A 1 78 ? 10.832 5.861 4.013 1.00 93.75 78 VAL A CA 1
ATOM 603 C C . VAL A 1 78 ? 10.730 4.335 4.092 1.00 93.75 78 VAL A C 1
ATOM 605 O O . VAL A 1 78 ? 10.549 3.670 3.073 1.00 93.75 78 VAL A O 1
ATOM 608 N N . GLY A 1 79 ? 10.889 3.765 5.287 1.00 93.12 79 GLY A N 1
ATOM 609 C CA . GLY A 1 79 ? 10.720 2.324 5.534 1.00 93.12 79 GLY A CA 1
ATOM 610 C C . GLY A 1 79 ? 9.267 1.900 5.795 1.00 93.12 79 GLY A C 1
ATOM 611 O O . GLY A 1 79 ? 8.413 2.743 6.073 1.00 93.12 79 GLY A O 1
ATOM 612 N N . ASN A 1 80 ? 9.003 0.586 5.796 1.00 94.44 80 ASN A N 1
ATOM 613 C CA . ASN A 1 80 ? 7.659 0.013 5.994 1.00 94.44 80 ASN A CA 1
ATOM 614 C C . ASN A 1 80 ? 6.967 0.452 7.291 1.00 94.44 80 ASN A C 1
ATOM 616 O O . ASN A 1 80 ? 5.743 0.530 7.310 1.00 94.44 80 ASN A O 1
ATOM 620 N N . ASN A 1 81 ? 7.716 0.786 8.348 1.00 90.56 81 ASN A N 1
ATOM 621 C CA . ASN A 1 81 ? 7.140 1.244 9.618 1.00 90.56 81 ASN A CA 1
ATOM 622 C C . ASN A 1 81 ? 6.305 2.527 9.472 1.00 90.56 81 ASN A C 1
ATOM 624 O O . ASN A 1 81 ? 5.291 2.672 10.154 1.00 90.56 81 ASN A O 1
ATOM 628 N N . HIS A 1 82 ? 6.670 3.415 8.540 1.00 92.88 82 HIS A N 1
ATOM 629 C CA . HIS A 1 82 ? 5.900 4.628 8.250 1.00 92.88 82 HIS A CA 1
ATOM 630 C C . HIS A 1 82 ? 4.505 4.290 7.716 1.00 92.88 82 HIS A C 1
ATOM 632 O O . HIS A 1 82 ? 3.510 4.879 8.127 1.00 92.88 82 HIS A O 1
ATOM 638 N N . CYS A 1 83 ? 4.422 3.287 6.838 1.00 93.50 83 CYS A N 1
ATOM 639 C CA . CYS A 1 83 ? 3.157 2.776 6.320 1.00 93.50 83 CYS A CA 1
ATOM 640 C C . CYS A 1 83 ? 2.414 1.983 7.402 1.00 93.50 83 CYS A C 1
ATOM 642 O O . CYS A 1 83 ? 1.218 2.187 7.609 1.00 93.50 83 CYS A O 1
ATOM 644 N N . PHE A 1 84 ? 3.135 1.120 8.126 1.00 93.25 84 PHE A N 1
ATOM 645 C CA . PHE A 1 84 ? 2.604 0.267 9.185 1.00 93.25 84 PHE A CA 1
ATOM 646 C C . PHE A 1 84 ? 1.861 1.077 10.238 1.00 93.25 84 PHE A C 1
ATOM 648 O O . PHE A 1 84 ? 0.790 0.643 10.643 1.00 93.25 84 PHE A O 1
ATOM 655 N N . GLY A 1 85 ? 2.352 2.260 10.630 1.00 89.56 85 GLY A N 1
ATOM 656 C CA . GLY A 1 85 ? 1.705 3.120 11.627 1.00 89.56 85 GLY A CA 1
ATOM 657 C C . GLY A 1 85 ? 0.198 3.308 11.399 1.00 89.56 85 GLY A C 1
ATOM 658 O O . GLY A 1 85 ? -0.588 3.231 12.346 1.00 89.56 85 GLY A O 1
ATOM 659 N N . CYS A 1 86 ? -0.226 3.445 10.139 1.00 89.25 86 CYS A N 1
ATOM 660 C CA . CYS A 1 86 ? -1.635 3.589 9.757 1.00 89.25 86 CYS A CA 1
ATOM 661 C C . CYS A 1 86 ? -2.232 2.308 9.145 1.00 89.25 86 CYS A C 1
ATOM 663 O O . CYS A 1 86 ? -3.379 1.957 9.422 1.00 89.25 86 CYS A O 1
ATOM 665 N N . HIS A 1 87 ? -1.460 1.581 8.336 1.00 92.56 87 HIS A N 1
ATOM 666 C CA . HIS A 1 87 ? -1.942 0.469 7.510 1.00 92.56 87 HIS A CA 1
ATOM 667 C C . HIS A 1 87 ? -1.901 -0.916 8.193 1.00 92.56 87 HIS A C 1
ATOM 669 O O . HIS A 1 87 ? -2.160 -1.926 7.537 1.00 92.56 87 HIS A O 1
ATOM 675 N N . ASN A 1 88 ? -1.629 -0.985 9.505 1.00 90.62 88 ASN A N 1
ATOM 676 C CA . ASN A 1 88 ? -1.749 -2.212 10.314 1.00 90.62 88 ASN A CA 1
ATOM 677 C C . ASN A 1 88 ? -3.169 -2.465 10.885 1.00 90.62 88 ASN A C 1
ATOM 679 O O . ASN A 1 88 ? -3.436 -3.520 11.462 1.00 90.62 88 ASN A O 1
ATOM 683 N N . ARG A 1 89 ? -4.066 -1.478 10.776 1.00 85.00 89 ARG A N 1
ATOM 684 C CA . ARG A 1 89 ? -5.495 -1.561 11.141 1.00 85.00 89 ARG A CA 1
ATOM 685 C C . ARG A 1 89 ? -6.323 -1.662 9.859 1.00 85.00 89 ARG A C 1
ATOM 687 O O . ARG A 1 89 ? -5.772 -2.022 8.825 1.00 85.00 89 ARG A O 1
ATOM 694 N N . SER A 1 90 ? -7.607 -1.313 9.879 1.00 80.62 90 SER A N 1
ATOM 695 C CA . SER A 1 90 ? -8.474 -1.205 8.689 1.00 80.62 90 SER A CA 1
ATOM 696 C C . SER A 1 90 ? -8.244 -2.329 7.666 1.00 80.62 90 SER A C 1
ATOM 698 O O . SER A 1 90 ? -8.434 -3.484 8.010 1.00 80.62 90 SER A O 1
ATOM 700 N N . GLY A 1 91 ? -7.807 -2.071 6.430 1.00 84.56 91 GLY A N 1
ATOM 701 C CA . GLY A 1 91 ? -7.563 -3.132 5.434 1.00 84.56 91 GLY A CA 1
ATOM 702 C C . GLY A 1 91 ? -6.440 -4.133 5.769 1.00 84.56 91 GLY A C 1
ATOM 703 O O . GLY A 1 91 ? -6.193 -5.039 4.976 1.00 84.56 91 GLY A O 1
ATOM 704 N N . ARG A 1 92 ? -5.746 -3.960 6.904 1.00 91.44 92 ARG A N 1
ATOM 705 C CA . ARG A 1 92 ? -4.616 -4.768 7.392 1.00 91.44 92 ARG A CA 1
ATOM 706 C C . ARG A 1 92 ? -3.506 -4.923 6.356 1.00 91.44 92 ARG A C 1
ATOM 708 O O . ARG A 1 92 ? -2.819 -5.931 6.315 1.00 91.44 92 ARG A O 1
ATOM 715 N N . ILE A 1 93 ? -3.319 -3.911 5.509 1.00 94.44 93 ILE A N 1
ATOM 716 C CA . ILE A 1 93 ? -2.435 -3.975 4.338 1.00 94.44 93 ILE A CA 1
ATOM 717 C C . ILE A 1 93 ? -1.005 -4.334 4.749 1.00 94.44 93 ILE A C 1
ATOM 719 O O . ILE A 1 93 ? -0.420 -5.248 4.174 1.00 94.44 93 ILE A O 1
ATOM 723 N N . SER A 1 94 ? -0.454 -3.664 5.766 1.00 96.06 94 SER A N 1
ATOM 724 C CA . SER A 1 94 ? 0.922 -3.926 6.201 1.00 96.06 94 SER A CA 1
ATOM 725 C C . SER A 1 94 ? 1.079 -5.316 6.809 1.00 96.06 94 SER A C 1
ATOM 727 O O . SER A 1 94 ? 2.048 -6.006 6.513 1.00 96.06 94 SER A O 1
ATOM 729 N N . THR A 1 95 ? 0.112 -5.766 7.610 1.00 96.88 95 THR A N 1
ATOM 730 C CA . THR A 1 95 ? 0.176 -7.099 8.218 1.00 96.88 95 THR A CA 1
ATOM 731 C C . THR A 1 95 ? -0.065 -8.196 7.184 1.00 96.88 95 THR A C 1
ATOM 733 O O . THR A 1 95 ? 0.643 -9.195 7.219 1.00 96.88 95 THR A O 1
ATOM 736 N N . ASN A 1 96 ? -0.959 -7.996 6.210 1.00 97.31 96 ASN A N 1
ATOM 737 C CA . ASN A 1 96 ? -1.174 -8.927 5.100 1.00 97.31 96 ASN A CA 1
ATOM 738 C C . ASN A 1 96 ? 0.086 -9.088 4.250 1.00 97.31 96 ASN A C 1
ATOM 740 O O . ASN A 1 96 ? 0.479 -10.217 3.957 1.00 97.31 96 ASN A O 1
ATOM 744 N N . TYR A 1 97 ? 0.742 -7.970 3.915 1.00 98.19 97 TYR A N 1
ATOM 745 C CA . TYR A 1 97 ? 2.005 -7.960 3.176 1.00 98.19 97 TYR A CA 1
ATOM 746 C C . TYR A 1 97 ? 3.069 -8.804 3.880 1.00 98.19 97 TYR A C 1
ATOM 748 O O . TYR A 1 97 ? 3.751 -9.608 3.247 1.00 98.19 97 TYR A O 1
ATOM 756 N N . GLU A 1 98 ? 3.127 -8.699 5.208 1.00 97.81 98 GLU A N 1
ATOM 757 C CA . GLU A 1 98 ? 4.010 -9.473 6.084 1.00 97.81 98 GLU A CA 1
ATOM 758 C C . GLU A 1 98 ? 3.492 -10.889 6.418 1.00 97.81 98 GLU A C 1
ATOM 760 O O . GLU A 1 98 ? 4.183 -11.650 7.096 1.00 97.81 98 GLU A O 1
ATOM 765 N N . GLY A 1 99 ? 2.298 -11.266 5.948 1.00 97.12 99 GLY A N 1
ATOM 766 C CA . GLY A 1 99 ? 1.704 -12.596 6.112 1.00 97.12 99 GLY A CA 1
ATOM 767 C C . GLY A 1 99 ? 0.915 -12.839 7.398 1.00 97.12 99 GLY A C 1
ATOM 768 O O . GLY A 1 99 ? 0.582 -13.987 7.688 1.00 97.12 99 GLY A O 1
ATOM 769 N N . TRP A 1 100 ? 0.607 -11.795 8.163 1.00 97.19 100 TRP A N 1
ATOM 770 C CA . TRP A 1 100 ? -0.097 -11.849 9.443 1.00 97.19 100 TRP A CA 1
ATOM 771 C C . TRP A 1 100 ? -1.573 -11.459 9.300 1.00 97.19 100 TRP A C 1
ATOM 773 O O . TRP A 1 100 ? -1.894 -10.357 8.856 1.00 97.19 100 TRP A O 1
ATOM 783 N N . HIS A 1 101 ? -2.469 -12.339 9.742 1.00 95.62 101 HIS A N 1
ATOM 784 C CA . HIS A 1 101 ? -3.913 -12.116 9.780 1.00 95.62 101 HIS A CA 1
ATOM 785 C C . HIS A 1 101 ? -4.405 -11.931 11.219 1.00 95.62 101 HIS A C 1
ATOM 787 O O . HIS A 1 101 ? -4.028 -12.696 12.107 1.00 95.62 101 HIS A O 1
ATOM 793 N N . GLU A 1 102 ? -5.250 -10.927 11.442 1.00 93.88 102 GLU A N 1
ATOM 794 C CA . GLU A 1 102 ? -5.824 -10.617 12.754 1.00 93.88 102 GLU A CA 1
ATOM 795 C C . GLU A 1 102 ? -6.840 -11.686 13.190 1.00 93.88 102 GLU A C 1
ATOM 797 O O . GLU A 1 102 ? -7.587 -12.227 12.379 1.00 93.88 102 GLU A O 1
ATOM 802 N N . THR A 1 103 ? -6.877 -12.000 14.481 1.00 92.19 103 THR A N 1
ATOM 803 C CA . THR A 1 103 ? -7.768 -13.005 15.079 1.00 92.19 103 THR A CA 1
ATOM 804 C C . THR A 1 103 ? -8.633 -12.377 16.170 1.00 92.19 103 THR A C 1
ATOM 806 O O . THR A 1 103 ? -8.374 -11.259 16.604 1.00 92.19 103 THR A O 1
ATOM 809 N N . LEU A 1 104 ? -9.641 -13.115 16.638 1.00 90.94 104 LEU A N 1
ATOM 810 C CA . LEU A 1 104 ? -10.469 -12.736 17.792 1.00 90.94 104 LEU A CA 1
ATOM 811 C C . LEU A 1 104 ? -9.929 -13.290 19.123 1.00 90.94 104 LEU A C 1
ATOM 813 O O . LEU A 1 104 ? -10.640 -13.296 20.123 1.00 90.94 104 LEU A O 1
ATOM 817 N N . LEU A 1 105 ? -8.703 -13.823 19.133 1.00 91.50 105 LEU A N 1
ATOM 818 C CA . LEU A 1 105 ? -8.111 -14.408 20.334 1.00 91.50 105 LEU A CA 1
ATOM 819 C C . LEU A 1 105 ? -7.718 -13.321 21.335 1.00 91.50 105 LEU A C 1
ATOM 821 O O . LEU A 1 105 ? -7.217 -12.264 20.950 1.00 91.50 105 LEU A O 1
ATOM 825 N N . ASN A 1 106 ? -7.871 -13.635 22.620 1.00 90.56 106 ASN A N 1
ATOM 826 C CA . ASN A 1 106 ? -7.334 -12.830 23.707 1.00 90.56 106 ASN A CA 1
ATOM 8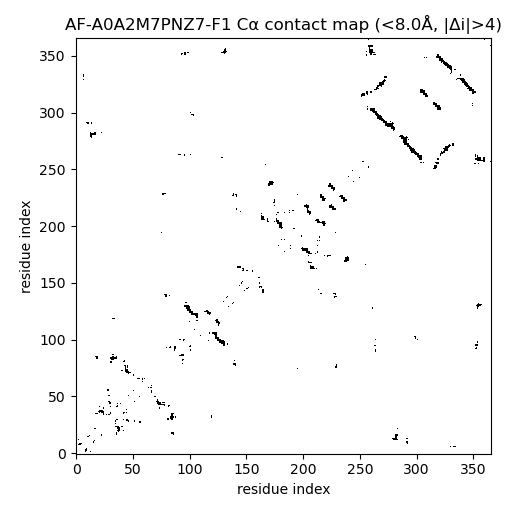27 C C . ASN A 1 106 ? -5.837 -13.166 23.914 1.00 90.56 106 ASN A C 1
ATOM 829 O O . ASN A 1 106 ? -5.504 -14.354 24.006 1.00 90.56 106 ASN A O 1
ATOM 833 N N . PRO A 1 107 ? -4.934 -12.167 23.999 1.00 91.00 107 PRO A N 1
ATOM 834 C CA . PRO A 1 107 ? -3.522 -12.374 24.333 1.00 91.00 107 PRO A CA 1
ATOM 835 C C . PRO A 1 107 ? -3.258 -13.221 25.588 1.00 91.00 107 PRO A C 1
ATOM 837 O O . PRO A 1 107 ? -2.256 -13.936 25.629 1.00 91.00 107 PRO A O 1
ATOM 840 N N . ASP A 1 108 ? -4.148 -13.180 26.581 1.00 90.12 108 ASP A N 1
ATOM 841 C CA . ASP A 1 108 ? -3.995 -13.918 27.843 1.00 90.12 108 ASP A CA 1
ATOM 842 C C . ASP A 1 108 ? -4.375 -15.406 27.729 1.00 90.12 108 ASP A C 1
ATOM 844 O O . ASP A 1 108 ? -4.046 -16.213 28.599 1.00 90.12 108 ASP A O 1
ATOM 848 N N . GLU A 1 109 ? -5.039 -15.798 26.638 1.00 88.06 109 GLU A N 1
ATOM 849 C CA . GLU A 1 109 ? -5.607 -17.139 26.434 1.00 88.06 109 GLU A CA 1
ATOM 850 C C . GLU A 1 109 ? -4.978 -17.861 25.230 1.00 88.06 109 GLU A C 1
ATOM 852 O O . GLU A 1 109 ? -5.576 -18.753 24.621 1.00 88.06 109 GLU A O 1
ATOM 857 N N . LEU A 1 110 ? -3.753 -17.477 24.853 1.00 89.12 110 LEU A N 1
ATOM 858 C CA . LEU A 1 110 ? -3.111 -17.989 23.646 1.00 89.12 110 LEU A CA 1
ATOM 859 C C . LEU A 1 110 ? -2.702 -19.468 23.762 1.00 89.12 110 LEU A C 1
ATOM 861 O O . LEU A 1 110 ? -1.957 -19.852 24.669 1.00 89.12 110 LEU A O 1
ATOM 865 N N . PRO A 1 111 ? -3.089 -20.314 22.788 1.00 83.88 111 PRO A N 1
ATOM 866 C CA . PRO A 1 111 ? -2.603 -21.685 22.699 1.0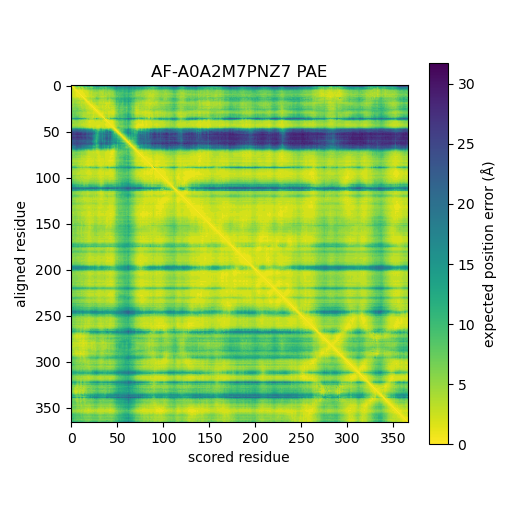0 83.88 111 PRO A CA 1
ATOM 867 C C . PRO A 1 111 ? -1.073 -21.758 22.559 1.00 83.88 111 PRO A C 1
ATOM 869 O O . PRO A 1 111 ? -0.469 -21.088 21.730 1.00 83.88 111 PRO A O 1
ATOM 872 N N . THR A 1 112 ? -0.422 -22.669 23.280 1.00 76.50 112 THR A N 1
ATOM 873 C CA . THR A 1 112 ? 1.054 -22.770 23.328 1.00 76.50 112 THR A CA 1
ATOM 874 C C . THR A 1 112 ? 1.730 -23.291 22.050 1.00 76.50 112 THR A C 1
ATOM 876 O O . THR A 1 112 ? 2.957 -23.320 21.977 1.00 76.50 112 THR A O 1
ATOM 879 N N . LYS A 1 113 ? 0.970 -23.734 21.038 1.00 72.81 113 LYS A N 1
ATOM 880 C CA . LYS A 1 113 ? 1.493 -24.443 19.849 1.00 72.81 113 LYS A CA 1
ATOM 881 C C . LYS A 1 113 ? 1.574 -23.608 18.567 1.00 72.81 113 LYS A C 1
ATOM 883 O O . LYS A 1 113 ? 1.912 -24.158 17.521 1.00 72.81 113 LYS A O 1
ATOM 888 N N . HIS A 1 114 ? 1.284 -22.313 18.626 1.00 76.62 114 HIS A N 1
ATOM 889 C CA . HIS A 1 114 ? 1.274 -21.449 17.447 1.00 76.62 114 HIS A CA 1
ATOM 890 C C . HIS A 1 114 ? 2.113 -20.191 17.668 1.00 76.62 114 HIS A C 1
ATOM 892 O O . HIS A 1 114 ? 2.169 -19.644 18.766 1.00 76.62 114 HIS A O 1
ATOM 898 N N . SER A 1 115 ? 2.775 -19.729 16.607 1.00 85.44 115 SER A N 1
ATOM 899 C CA . SER A 1 115 ? 3.441 -18.429 16.607 1.00 85.44 115 SER A CA 1
ATOM 900 C C . SER A 1 115 ? 2.397 -17.339 16.401 1.00 85.44 115 SER A C 1
ATOM 902 O O . SER A 1 115 ? 1.759 -17.277 15.349 1.00 85.44 115 SER A O 1
ATOM 904 N N . TYR A 1 116 ? 2.243 -16.486 17.409 1.00 93.88 116 TYR A N 1
ATOM 905 C CA . TYR A 1 116 ? 1.385 -15.311 17.359 1.00 93.88 116 TYR A CA 1
ATOM 906 C C . TYR A 1 116 ? 2.225 -14.042 17.326 1.00 93.88 116 TYR A C 1
ATOM 908 O O . TYR A 1 116 ? 3.332 -13.995 17.866 1.00 93.88 116 TYR A O 1
ATOM 916 N N . ARG A 1 117 ? 1.667 -12.995 16.726 1.00 94.62 117 ARG A N 1
ATOM 917 C CA . ARG A 1 117 ? 2.164 -11.628 16.865 1.00 94.62 117 ARG A CA 1
ATOM 918 C C . ARG A 1 117 ? 1.110 -10.803 17.581 1.00 94.62 117 ARG A C 1
ATOM 920 O O . ARG A 1 117 ? -0.054 -10.846 17.203 1.00 94.62 117 ARG A O 1
ATOM 927 N N . ILE A 1 118 ? 1.525 -10.050 18.591 1.00 93.50 118 ILE A N 1
ATOM 928 C CA . ILE A 1 118 ? 0.641 -9.165 19.350 1.00 93.50 118 ILE A CA 1
ATOM 929 C C . ILE A 1 118 ? 0.988 -7.721 18.980 1.00 93.50 118 ILE A C 1
ATOM 931 O O . ILE A 1 118 ? 2.161 -7.348 18.997 1.00 93.50 118 ILE A O 1
ATOM 935 N N . ILE A 1 119 ? -0.019 -6.927 18.615 1.00 91.25 119 ILE A N 1
ATOM 936 C CA . ILE A 1 119 ? 0.111 -5.497 18.298 1.00 91.25 119 ILE A CA 1
ATOM 937 C C . ILE A 1 119 ? -0.801 -4.709 19.247 1.00 91.25 119 ILE A C 1
ATOM 939 O O . ILE A 1 119 ? -1.903 -5.157 19.560 1.00 91.25 119 ILE A O 1
ATOM 943 N N . ASP A 1 120 ? -0.347 -3.541 19.712 1.00 86.75 120 ASP A N 1
ATOM 944 C CA . ASP A 1 120 ? -1.053 -2.699 20.696 1.00 86.75 120 ASP A CA 1
ATOM 945 C C . ASP A 1 120 ? -1.442 -3.455 21.980 1.00 86.75 120 ASP A C 1
ATOM 947 O O . ASP A 1 120 ? -2.488 -3.190 22.569 1.00 86.75 120 ASP A O 1
ATOM 951 N N . GLN A 1 121 ? -0.639 -4.453 22.370 1.00 88.56 121 GLN A N 1
ATOM 952 C CA . GLN A 1 121 ? -0.830 -5.325 23.544 1.00 88.56 121 GLN A CA 1
ATOM 953 C C . GLN A 1 121 ? -2.113 -6.181 23.544 1.00 88.56 121 GLN A C 1
ATOM 955 O O . GLN A 1 121 ? -2.231 -7.087 24.357 1.00 88.56 121 GLN A O 1
ATOM 960 N N . THR A 1 122 ? -3.040 -5.943 22.617 1.00 90.19 122 THR A N 1
ATOM 961 C CA . THR A 1 122 ? -4.412 -6.473 22.648 1.00 90.19 122 THR A CA 1
ATOM 962 C C . THR A 1 122 ? -4.768 -7.278 21.404 1.00 90.19 122 THR A C 1
ATOM 964 O O . THR A 1 122 ? -5.523 -8.242 21.490 1.00 90.19 122 THR A O 1
ATOM 967 N N . ARG A 1 123 ? -4.223 -6.926 20.234 1.00 92.12 123 ARG A N 1
ATOM 968 C CA . ARG A 1 123 ? -4.619 -7.528 18.954 1.00 92.12 123 ARG A CA 1
ATOM 969 C C . ARG A 1 123 ? -3.701 -8.685 18.599 1.00 92.12 123 ARG A C 1
ATOM 971 O O . ARG A 1 123 ? -2.500 -8.491 18.403 1.00 92.12 123 ARG A O 1
ATOM 978 N N . VAL A 1 124 ? -4.273 -9.880 18.493 1.00 94.38 124 VAL A N 1
ATOM 979 C CA . VAL A 1 124 ? -3.549 -11.126 18.216 1.00 94.38 124 VAL A CA 1
ATOM 980 C C . VAL A 1 124 ? -3.618 -11.459 16.734 1.00 94.38 124 VAL A C 1
ATOM 982 O O . VAL A 1 124 ? -4.698 -11.553 16.155 1.00 94.38 124 VAL A O 1
ATOM 985 N N . PHE A 1 125 ? -2.464 -11.735 16.139 1.00 95.50 125 PHE A N 1
ATOM 986 C CA . PHE A 1 125 ? -2.319 -12.122 14.745 1.00 95.50 125 PHE A CA 1
ATOM 987 C C . PHE A 1 125 ? -1.722 -13.521 14.620 1.00 95.50 125 PHE A C 1
ATOM 989 O O . PHE A 1 125 ? -0.826 -13.898 15.377 1.00 95.50 125 PHE A O 1
ATOM 996 N N . THR A 1 126 ? -2.172 -14.262 13.613 1.00 95.06 126 THR A N 1
ATOM 997 C CA . THR A 1 126 ? -1.625 -15.562 13.216 1.00 95.06 126 THR A CA 1
ATOM 998 C C . THR A 1 126 ? -1.014 -15.483 11.819 1.00 95.06 126 THR A C 1
ATOM 1000 O O . THR A 1 126 ? -1.453 -14.687 10.986 1.00 95.06 126 THR A O 1
ATOM 1003 N N . TYR A 1 127 ? 0.024 -16.274 11.559 1.00 95.88 127 TYR A N 1
ATOM 1004 C CA . TYR A 1 127 ? 0.686 -16.291 10.256 1.00 95.88 127 TYR A CA 1
ATOM 1005 C C . TYR A 1 127 ? -0.079 -17.175 9.263 1.00 95.88 127 TYR A C 1
ATOM 1007 O O . TYR A 1 127 ? -0.419 -18.315 9.576 1.00 95.88 127 TYR A O 1
ATOM 1015 N N . ILE A 1 128 ? -0.302 -16.660 8.054 1.00 95.44 128 ILE A N 1
ATOM 1016 C CA . ILE A 1 128 ? -0.923 -17.376 6.933 1.00 95.44 128 ILE A CA 1
ATOM 1017 C C . ILE A 1 128 ? 0.126 -17.620 5.846 1.00 95.44 128 ILE A C 1
ATOM 1019 O O . ILE A 1 128 ? 0.601 -18.738 5.654 1.00 95.44 128 ILE A O 1
ATOM 1023 N N . GLN A 1 129 ? 0.479 -16.556 5.126 1.00 96.06 129 GLN A N 1
ATOM 1024 C CA . GLN A 1 129 ? 1.470 -16.542 4.059 1.00 96.06 129 GLN A CA 1
ATOM 1025 C C . GLN A 1 129 ? 1.750 -15.085 3.688 1.00 96.06 129 GLN A C 1
ATOM 1027 O O . GLN A 1 129 ? 0.816 -14.351 3.369 1.00 96.06 129 GLN A O 1
ATOM 1032 N N . ASP A 1 130 ? 3.015 -14.685 3.666 1.00 97.12 130 ASP A N 1
ATOM 1033 C CA . ASP A 1 130 ? 3.434 -13.352 3.231 1.00 97.12 130 ASP A CA 1
ATOM 1034 C C . ASP A 1 130 ? 3.537 -13.218 1.707 1.00 97.12 130 ASP A C 1
ATOM 1036 O O . ASP A 1 130 ? 3.693 -14.203 0.968 1.00 97.12 130 ASP A O 1
ATOM 1040 N N . ASP A 1 131 ? 3.443 -11.970 1.250 1.00 98.50 131 ASP A N 1
ATOM 1041 C CA . ASP A 1 131 ? 3.561 -11.587 -0.154 1.00 98.50 131 ASP A CA 1
ATOM 1042 C C . ASP A 1 131 ? 4.949 -11.961 -0.707 1.00 98.50 131 ASP A C 1
ATOM 1044 O O . ASP A 1 131 ? 5.972 -11.849 -0.027 1.00 98.50 131 ASP A O 1
ATOM 1048 N N . VAL A 1 132 ? 5.023 -12.401 -1.964 1.00 97.81 132 VAL A N 1
ATOM 1049 C CA . VAL A 1 132 ? 6.305 -12.735 -2.604 1.00 97.81 132 VAL A CA 1
ATOM 1050 C C . VAL A 1 132 ? 7.276 -11.557 -2.668 1.00 97.81 132 VAL A C 1
ATOM 1052 O O . VAL A 1 132 ? 8.481 -11.775 -2.570 1.00 97.81 132 VAL A O 1
ATOM 1055 N N . HIS A 1 133 ? 6.788 -10.324 -2.788 1.00 98.00 133 HIS A N 1
ATOM 1056 C CA . HIS A 1 133 ? 7.630 -9.128 -2.783 1.00 98.00 133 HIS A CA 1
ATOM 1057 C C . HIS A 1 133 ? 8.141 -8.825 -1.369 1.00 98.00 133 HIS A C 1
ATOM 1059 O O . HIS A 1 133 ? 9.310 -8.471 -1.197 1.00 98.00 133 HIS A O 1
ATOM 1065 N N . HIS A 1 134 ? 7.327 -9.083 -0.338 1.00 98.12 134 HIS A N 1
ATOM 1066 C CA . HIS A 1 134 ? 7.766 -9.006 1.055 1.00 98.12 134 HIS A CA 1
ATOM 1067 C C . HIS A 1 134 ? 8.860 -10.040 1.360 1.00 98.12 134 HIS A C 1
ATOM 1069 O O . HIS A 1 134 ? 9.889 -9.698 1.951 1.00 98.12 134 HIS A O 1
ATOM 1075 N N . LYS A 1 135 ? 8.703 -11.288 0.888 1.00 97.31 135 LYS A N 1
ATOM 1076 C CA . LYS A 1 135 ? 9.738 -12.338 0.999 1.00 97.31 135 LYS A CA 1
ATOM 1077 C C . LYS A 1 135 ? 11.066 -11.904 0.393 1.00 97.31 135 LYS A C 1
ATOM 1079 O O . LYS A 1 135 ? 12.124 -12.214 0.939 1.00 97.31 135 LYS A O 1
ATOM 1084 N N . LEU A 1 136 ? 10.999 -11.169 -0.715 1.00 96.88 136 LEU A N 1
ATOM 1085 C CA . LEU A 1 136 ? 12.152 -10.592 -1.400 1.00 96.88 136 LEU A CA 1
ATOM 1086 C C . LEU A 1 136 ? 12.693 -9.323 -0.731 1.00 96.88 136 LEU A C 1
ATOM 1088 O O . LEU A 1 136 ? 13.674 -8.781 -1.221 1.00 96.88 136 LEU A O 1
ATOM 1092 N N . LYS A 1 137 ? 12.120 -8.888 0.398 1.00 96.81 137 LYS A N 1
ATOM 1093 C CA . LYS A 1 137 ? 12.516 -7.679 1.131 1.00 96.81 137 LYS A CA 1
ATOM 1094 C C . LYS A 1 137 ? 12.346 -6.418 0.283 1.00 96.81 137 LYS A C 1
ATOM 1096 O O . LYS A 1 137 ? 13.220 -5.553 0.273 1.00 96.81 137 LYS A O 1
ATOM 1101 N N . MET A 1 138 ? 11.219 -6.296 -0.413 1.00 97.56 138 MET A N 1
ATOM 1102 C CA . MET A 1 138 ? 10.790 -5.023 -0.993 1.00 97.56 138 MET A CA 1
ATOM 1103 C C . MET A 1 138 ? 10.019 -4.202 0.044 1.00 97.56 138 MET A C 1
ATOM 1105 O O . MET A 1 138 ? 9.151 -4.732 0.747 1.00 97.56 138 MET A O 1
ATOM 1109 N N . ASP A 1 139 ? 10.337 -2.915 0.137 1.00 97.31 139 ASP A N 1
ATOM 1110 C CA . ASP A 1 139 ? 9.587 -1.955 0.947 1.00 97.31 139 ASP A CA 1
ATOM 1111 C C . ASP A 1 139 ? 8.350 -1.445 0.191 1.00 97.31 139 ASP A C 1
ATOM 1113 O O . ASP A 1 139 ? 8.294 -1.491 -1.036 1.00 97.31 139 ASP A O 1
ATOM 1117 N N . CYS A 1 140 ? 7.363 -0.893 0.897 1.00 97.00 140 CYS A N 1
ATOM 1118 C CA . CYS A 1 140 ? 6.150 -0.341 0.283 1.00 97.00 140 CYS A CA 1
ATOM 1119 C C . CYS A 1 140 ? 6.484 0.685 -0.811 1.00 97.00 140 CYS A C 1
ATOM 1121 O O . CYS A 1 140 ? 5.891 0.670 -1.890 1.00 97.00 140 CYS A O 1
ATOM 1123 N N . ILE A 1 141 ? 7.483 1.538 -0.558 1.00 96.75 141 ILE A N 1
ATOM 1124 C CA . ILE A 1 141 ? 7.919 2.562 -1.509 1.00 96.75 141 ILE A CA 1
ATOM 1125 C C . ILE A 1 141 ? 8.627 1.991 -2.732 1.00 96.75 141 ILE A C 1
ATOM 1127 O O . ILE A 1 141 ? 8.816 2.722 -3.695 1.00 96.75 141 ILE A O 1
ATOM 1131 N N . ASP A 1 142 ? 9.048 0.724 -2.735 1.00 97.38 142 ASP A N 1
ATOM 1132 C CA . ASP A 1 142 ? 9.647 0.113 -3.921 1.00 97.38 142 ASP A CA 1
ATOM 1133 C C . ASP A 1 142 ? 8.626 0.034 -5.057 1.00 97.38 142 ASP A C 1
ATOM 1135 O O . ASP A 1 142 ? 8.993 0.322 -6.201 1.00 97.38 142 ASP A O 1
ATOM 1139 N N . CYS A 1 143 ? 7.359 -0.222 -4.716 1.00 95.44 143 CYS A N 1
ATOM 1140 C CA . CYS A 1 143 ? 6.223 -0.237 -5.632 1.00 95.44 143 CYS A CA 1
ATOM 1141 C C . CYS A 1 143 ? 5.434 1.074 -5.639 1.00 95.44 143 CYS A C 1
ATOM 1143 O O . CYS A 1 143 ? 4.988 1.457 -6.705 1.00 95.44 143 CYS A O 1
ATOM 1145 N N . HIS A 1 144 ? 5.270 1.764 -4.505 1.00 95.69 144 HIS A N 1
ATOM 1146 C CA . HIS A 1 144 ? 4.483 2.999 -4.445 1.00 95.69 144 HIS A CA 1
ATOM 1147 C C . HIS A 1 144 ? 5.322 4.250 -4.684 1.00 95.69 144 HIS A C 1
ATOM 1149 O O . HIS A 1 144 ? 6.347 4.462 -4.030 1.00 95.69 144 HIS A O 1
ATOM 1155 N N . ASN A 1 145 ? 4.883 5.092 -5.619 1.00 93.62 145 ASN A N 1
ATOM 1156 C CA . ASN A 1 145 ? 5.581 6.331 -5.957 1.00 93.62 145 ASN A CA 1
ATOM 1157 C C . ASN A 1 145 ? 4.956 7.562 -5.279 1.00 93.62 145 ASN A C 1
ATOM 1159 O O . ASN A 1 145 ? 3.927 7.498 -4.609 1.00 93.62 145 ASN A O 1
ATOM 1163 N N . SER A 1 146 ? 5.615 8.704 -5.438 1.00 94.19 146 SER A N 1
ATOM 1164 C CA . SER A 1 146 ? 5.179 9.977 -4.873 1.00 94.19 146 SER A CA 1
ATOM 1165 C C . SER A 1 146 ? 3.832 10.455 -5.421 1.00 94.19 146 SER A C 1
ATOM 1167 O O . SER A 1 146 ? 3.014 10.932 -4.643 1.00 94.19 146 SER A O 1
ATOM 1169 N N . TYR A 1 147 ? 3.545 10.241 -6.704 1.00 94.81 147 TYR A N 1
ATOM 1170 C CA . TYR A 1 147 ? 2.274 10.622 -7.334 1.00 94.81 147 TYR A CA 1
ATOM 1171 C C . TYR A 1 147 ? 1.067 9.881 -6.740 1.00 94.81 147 TYR A C 1
ATOM 1173 O O . TYR A 1 147 ? -0.030 10.429 -6.630 1.00 94.81 147 TYR A O 1
ATOM 1181 N N . GLU A 1 148 ? 1.267 8.636 -6.309 1.00 92.06 148 GLU A N 1
ATOM 1182 C CA . GLU A 1 148 ? 0.228 7.827 -5.668 1.00 92.06 148 GLU A CA 1
ATOM 1183 C C . GLU A 1 148 ? 0.001 8.186 -4.198 1.00 92.06 148 GLU A C 1
ATOM 1185 O O . GLU A 1 148 ? -1.111 8.039 -3.700 1.00 92.06 148 GLU A O 1
ATOM 1190 N N . LEU A 1 149 ? 1.053 8.625 -3.500 1.00 91.06 149 LEU A N 1
ATOM 1191 C CA . LEU A 1 149 ? 1.030 8.839 -2.051 1.00 91.06 149 LEU A CA 1
ATOM 1192 C C . LEU A 1 149 ? 0.816 10.308 -1.667 1.00 91.06 149 LEU A C 1
ATOM 1194 O O . LEU A 1 149 ? 0.066 10.602 -0.742 1.00 91.06 149 LEU A O 1
ATOM 1198 N N . MET A 1 150 ? 1.489 11.224 -2.363 1.00 91.56 150 MET A N 1
ATOM 1199 C CA . MET A 1 150 ? 1.487 12.666 -2.088 1.00 91.56 150 MET A CA 1
ATOM 1200 C C . MET A 1 150 ? 0.527 13.439 -2.999 1.00 91.56 150 MET A C 1
ATOM 1202 O O . MET A 1 150 ? 0.081 14.520 -2.619 1.00 91.56 150 MET A O 1
ATOM 1206 N N . GLY A 1 151 ? 0.162 12.872 -4.153 1.00 90.56 151 GLY A N 1
ATOM 1207 C CA . GLY A 1 151 ? -0.731 13.501 -5.127 1.00 90.56 151 GLY A CA 1
ATOM 1208 C C . GLY A 1 151 ? -0.058 13.777 -6.467 1.00 90.56 151 GLY A C 1
ATOM 1209 O O . GLY A 1 151 ? 1.161 13.841 -6.574 1.00 90.56 151 GLY A O 1
ATOM 1210 N N . ASP A 1 152 ? -0.877 13.950 -7.499 1.00 91.50 152 ASP A N 1
ATOM 1211 C CA . ASP A 1 152 ? -0.476 14.286 -8.871 1.00 91.50 152 ASP A CA 1
ATOM 1212 C C . ASP A 1 152 ? -1.233 15.525 -9.390 1.00 91.50 152 ASP A C 1
ATOM 1214 O O . ASP A 1 152 ? -1.552 15.624 -10.576 1.00 91.50 152 ASP A O 1
ATOM 1218 N N . ASP A 1 153 ? -1.593 16.431 -8.475 1.00 90.25 153 ASP A N 1
ATOM 1219 C CA . ASP A 1 153 ? -2.461 17.599 -8.688 1.00 90.25 153 ASP A CA 1
ATOM 1220 C C . ASP A 1 153 ? -3.905 17.282 -9.131 1.00 90.25 153 ASP A C 1
ATOM 1222 O O . ASP A 1 153 ? -4.699 18.195 -9.374 1.00 90.25 153 ASP A O 1
ATOM 1226 N N . THR A 1 154 ? -4.300 16.005 -9.176 1.00 92.00 154 THR A N 1
ATOM 1227 C CA . THR A 1 154 ? -5.668 15.591 -9.508 1.00 92.00 154 THR A CA 1
ATOM 1228 C C . THR A 1 154 ? -6.427 15.135 -8.265 1.00 92.00 154 THR A C 1
ATOM 1230 O O . THR A 1 154 ? -5.940 14.362 -7.443 1.00 92.00 154 THR A O 1
ATOM 1233 N N . ARG A 1 155 ? -7.678 15.592 -8.126 1.00 91.81 155 ARG A N 1
ATOM 1234 C CA . ARG A 1 155 ? -8.594 15.086 -7.096 1.00 91.81 155 ARG A CA 1
ATOM 1235 C C . ARG A 1 155 ? -9.325 13.859 -7.618 1.00 91.81 155 ARG A C 1
ATOM 1237 O O . ARG A 1 155 ? -10.072 13.948 -8.591 1.00 91.81 155 ARG A O 1
ATOM 1244 N N . TYR A 1 156 ? -9.149 12.741 -6.930 1.00 90.06 156 TYR A N 1
ATOM 1245 C CA . TYR A 1 156 ? -9.844 11.496 -7.227 1.00 90.06 156 TYR A CA 1
ATOM 1246 C C . TYR A 1 156 ? -10.994 11.274 -6.252 1.00 90.06 156 TYR A C 1
ATOM 1248 O O . TYR A 1 156 ? -10.887 11.593 -5.069 1.00 90.06 156 TYR A O 1
ATOM 1256 N N . ALA A 1 157 ? -12.093 10.704 -6.745 1.00 88.50 157 ALA A N 1
ATOM 1257 C CA . ALA A 1 157 ? -13.205 10.305 -5.886 1.00 88.50 157 ALA A CA 1
ATOM 1258 C C . ALA A 1 157 ? -12.879 9.023 -5.104 1.00 88.50 157 ALA A C 1
ATOM 1260 O O . ALA A 1 157 ? -13.395 8.818 -4.007 1.00 88.50 157 ALA A O 1
ATOM 1261 N N . HIS A 1 158 ? -12.016 8.168 -5.666 1.00 86.62 158 HIS A N 1
ATOM 1262 C CA . HIS A 1 158 ? -11.629 6.896 -5.068 1.00 86.62 158 HIS A CA 1
ATOM 1263 C C . HIS A 1 158 ? -10.115 6.666 -5.148 1.00 86.62 158 HIS A C 1
ATOM 1265 O O . HIS A 1 158 ? -9.489 6.965 -6.167 1.00 86.62 158 HIS A O 1
ATOM 1271 N N . GLN A 1 159 ? -9.528 6.101 -4.089 1.00 86.69 159 GLN A N 1
ATOM 1272 C CA . GLN A 1 159 ? -8.074 5.928 -3.952 1.00 86.69 159 GLN A CA 1
ATOM 1273 C C . GLN A 1 159 ? -7.453 5.093 -5.085 1.00 86.69 159 GLN A C 1
ATOM 1275 O O . GLN A 1 159 ? -6.370 5.397 -5.577 1.00 86.69 159 GLN A O 1
ATOM 1280 N N . GLU A 1 160 ? -8.154 4.067 -5.570 1.00 86.50 160 GLU A N 1
ATOM 1281 C CA . GLU A 1 160 ? -7.685 3.186 -6.641 1.00 86.50 160 GLU A CA 1
ATOM 1282 C C . GLU A 1 160 ? -7.586 3.896 -7.994 1.00 86.50 160 GLU A C 1
ATOM 1284 O O . GLU A 1 160 ? -6.924 3.410 -8.912 1.00 86.50 160 GLU A O 1
ATOM 1289 N N . GLN A 1 161 ? -8.246 5.047 -8.140 1.00 89.38 161 GLN A N 1
ATOM 1290 C CA . GLN A 1 161 ? -8.100 5.874 -9.327 1.00 89.38 161 GLN A CA 1
ATOM 1291 C C . GLN A 1 161 ? -6.751 6.586 -9.318 1.00 89.38 161 GLN A C 1
ATOM 1293 O O . GLN A 1 161 ? -6.171 6.736 -10.391 1.00 89.38 161 GLN A O 1
ATOM 1298 N N . GLN A 1 162 ? -6.225 6.957 -8.149 1.00 93.25 162 GLN A N 1
ATOM 1299 C CA . GLN A 1 162 ? -4.924 7.609 -8.019 1.00 93.25 162 GLN A CA 1
ATOM 1300 C C . GLN A 1 162 ? -3.773 6.639 -8.309 1.00 93.25 162 GLN A C 1
ATOM 1302 O O . GLN A 1 162 ? -2.868 7.002 -9.058 1.00 93.25 162 GLN A O 1
ATOM 1307 N N . VAL A 1 163 ? -3.873 5.388 -7.834 1.00 92.25 163 VAL A N 1
ATOM 1308 C CA . VAL A 1 163 ? -2.893 4.315 -8.098 1.00 92.25 163 VAL A CA 1
ATOM 1309 C C . VAL A 1 163 ? -2.537 4.259 -9.587 1.00 92.25 163 VAL A C 1
ATOM 1311 O O . VAL A 1 163 ? -3.412 4.245 -10.458 1.00 92.25 163 VAL A O 1
ATOM 1314 N N . ASP A 1 164 ? -1.246 4.288 -9.875 1.00 93.50 164 ASP A N 1
ATOM 1315 C CA . ASP A 1 164 ? -0.650 4.381 -11.200 1.00 93.50 164 ASP A CA 1
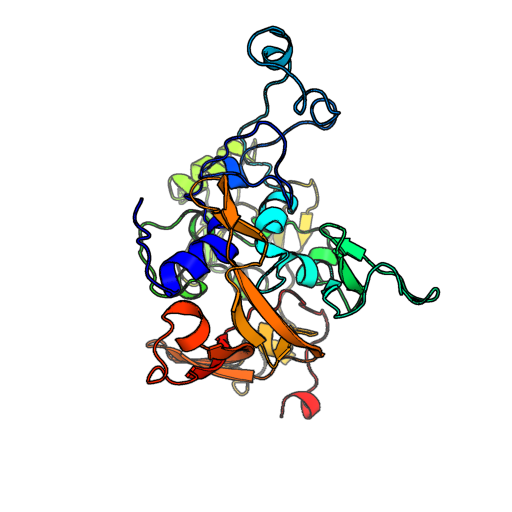ATOM 1316 C C . ASP A 1 164 ? 0.149 3.133 -11.565 1.00 93.50 164 ASP A C 1
ATOM 1318 O O . ASP A 1 164 ? 0.090 2.690 -12.710 1.00 93.50 164 ASP A O 1
ATOM 1322 N N . ILE A 1 165 ? 0.862 2.562 -10.594 1.00 95.75 165 ILE A N 1
ATOM 1323 C CA . ILE A 1 165 ? 1.757 1.429 -10.797 1.00 95.75 165 ILE A CA 1
ATOM 1324 C C . ILE A 1 165 ? 0.948 0.133 -10.798 1.00 95.75 165 ILE A C 1
ATOM 1326 O O . ILE A 1 165 ? 0.203 -0.175 -9.866 1.00 95.75 165 ILE A O 1
ATOM 1330 N N . ALA A 1 166 ? 1.122 -0.656 -11.854 1.00 94.62 166 ALA A N 1
ATOM 1331 C CA . ALA A 1 166 ? 0.490 -1.954 -12.033 1.00 94.62 166 ALA A CA 1
ATOM 1332 C C . ALA A 1 166 ? 1.526 -3.080 -12.151 1.00 94.62 166 ALA A C 1
ATOM 1334 O O . ALA A 1 166 ? 2.694 -2.865 -12.475 1.00 94.62 166 ALA A O 1
ATOM 1335 N N . CYS A 1 167 ? 1.084 -4.330 -11.970 1.00 94.88 167 CYS A N 1
ATOM 1336 C CA . CYS A 1 167 ? 1.947 -5.506 -12.123 1.00 94.88 167 CYS A CA 1
ATOM 1337 C C . CYS A 1 167 ? 2.643 -5.529 -13.495 1.00 94.88 167 CYS A C 1
ATOM 1339 O O . CYS A 1 167 ? 3.825 -5.850 -13.576 1.00 94.88 167 CYS A O 1
ATOM 1341 N N . ALA A 1 168 ? 1.926 -5.141 -14.557 1.00 93.56 168 ALA A N 1
ATOM 1342 C CA . ALA A 1 168 ? 2.423 -5.094 -15.934 1.00 93.56 168 ALA A CA 1
ATOM 1343 C C . ALA A 1 168 ? 3.488 -4.005 -16.174 1.00 93.56 168 ALA A C 1
ATOM 1345 O O . ALA A 1 168 ? 4.181 -4.030 -17.196 1.00 93.56 168 ALA A O 1
ATOM 1346 N N . ASP A 1 169 ? 3.662 -3.066 -15.239 1.00 96.38 169 ASP A N 1
ATOM 1347 C CA . ASP A 1 169 ? 4.709 -2.055 -15.351 1.00 96.38 169 ASP A CA 1
ATOM 1348 C C . ASP A 1 169 ? 6.102 -2.614 -15.085 1.00 96.38 169 ASP A C 1
ATOM 1350 O O . ASP A 1 169 ? 7.061 -2.240 -15.759 1.00 96.38 169 ASP A O 1
ATOM 1354 N N . CYS A 1 170 ? 6.186 -3.584 -14.176 1.00 96.12 170 CYS A N 1
ATOM 1355 C CA . CYS A 1 170 ? 7.421 -4.289 -13.853 1.00 96.12 170 CYS A CA 1
ATOM 1356 C C . CYS A 1 170 ? 7.497 -5.662 -14.541 1.00 96.12 170 CYS A C 1
ATOM 1358 O O . CYS A 1 170 ? 8.552 -6.064 -15.025 1.00 96.12 170 CYS A O 1
ATOM 1360 N N . HIS A 1 171 ? 6.379 -6.383 -14.629 1.00 94.94 171 HIS A N 1
ATOM 1361 C CA . HIS A 1 171 ? 6.291 -7.709 -15.238 1.00 94.94 171 HIS A CA 1
ATOM 1362 C C . HIS A 1 171 ? 5.806 -7.611 -16.684 1.00 94.94 171 HIS A C 1
ATOM 1364 O O . HIS A 1 171 ? 4.641 -7.869 -16.989 1.00 94.94 171 HIS A O 1
ATOM 1370 N N . ARG A 1 172 ? 6.718 -7.261 -17.594 1.00 91.62 172 ARG A N 1
ATOM 1371 C CA . ARG A 1 172 ? 6.450 -7.142 -19.036 1.00 91.62 172 ARG A CA 1
ATOM 1372 C C . ARG A 1 172 ? 7.429 -7.955 -19.872 1.00 91.62 172 ARG A C 1
ATOM 1374 O O . ARG A 1 172 ? 8.510 -8.313 -19.419 1.00 91.62 172 ARG A O 1
ATOM 1381 N N . ASN A 1 173 ? 7.033 -8.249 -21.109 1.00 91.00 173 ASN A N 1
ATOM 1382 C CA . ASN A 1 173 ? 7.827 -9.059 -22.040 1.00 91.00 173 ASN A CA 1
ATOM 1383 C C . ASN A 1 173 ? 8.996 -8.294 -22.676 1.00 91.00 173 ASN A C 1
ATOM 1385 O O . ASN A 1 173 ? 9.951 -8.915 -23.128 1.00 91.00 173 ASN A O 1
ATOM 1389 N N . LYS A 1 174 ? 8.907 -6.963 -22.753 1.00 91.75 174 LYS A N 1
ATOM 1390 C CA . LYS A 1 174 ? 9.902 -6.096 -23.393 1.00 91.75 174 LYS A CA 1
ATOM 1391 C C . LYS A 1 174 ? 9.921 -4.721 -22.729 1.00 91.75 174 LYS A C 1
ATOM 1393 O O . LYS A 1 174 ? 8.913 -4.297 -22.171 1.00 91.75 174 LYS A O 1
ATOM 1398 N N . ALA A 1 175 ? 11.050 -4.026 -22.821 1.00 91.12 175 ALA A N 1
ATOM 1399 C CA . ALA A 1 175 ? 11.216 -2.659 -22.332 1.00 91.12 175 ALA A CA 1
ATOM 1400 C C . ALA A 1 175 ? 10.760 -1.630 -23.387 1.00 91.12 175 ALA A C 1
ATOM 1402 O O . ALA A 1 175 ? 11.566 -0.886 -23.932 1.00 91.12 175 ALA A O 1
ATOM 1403 N N . ASP A 1 176 ? 9.470 -1.620 -23.727 1.00 92.12 176 ASP A N 1
ATOM 1404 C CA . ASP A 1 176 ? 8.903 -0.770 -24.787 1.00 92.12 176 ASP A CA 1
ATOM 1405 C C . ASP A 1 176 ? 8.353 0.582 -24.308 1.00 92.12 176 ASP A C 1
ATOM 1407 O O . ASP A 1 176 ? 8.043 1.441 -25.133 1.00 92.12 176 ASP A O 1
ATOM 1411 N N . ARG A 1 177 ? 8.250 0.795 -22.991 1.00 94.88 177 ARG A N 1
ATOM 1412 C CA . ARG A 1 177 ? 7.873 2.083 -22.390 1.00 94.88 177 ARG A CA 1
ATOM 1413 C C . ARG A 1 177 ? 8.967 2.530 -21.441 1.00 94.88 177 ARG A C 1
ATOM 1415 O O . ARG A 1 177 ? 9.079 2.030 -20.317 1.00 94.88 177 ARG A O 1
ATOM 1422 N N . THR A 1 178 ? 9.803 3.429 -21.942 1.00 96.56 178 THR A N 1
ATOM 1423 C CA . THR A 1 178 ? 10.992 3.900 -21.245 1.00 96.56 178 THR A CA 1
ATOM 1424 C C . THR A 1 178 ? 11.199 5.391 -21.422 1.00 96.56 178 THR A C 1
ATOM 1426 O O . THR A 1 178 ? 10.835 5.951 -22.455 1.00 96.56 178 THR A O 1
ATOM 1429 N N . VAL A 1 179 ? 11.878 6.003 -20.459 1.00 96.88 179 VAL A N 1
ATOM 1430 C CA . VAL A 1 179 ? 12.336 7.392 -20.520 1.00 96.88 179 VAL A CA 1
ATOM 1431 C C . VAL A 1 179 ? 13.797 7.492 -20.105 1.00 96.88 179 VAL A C 1
ATOM 1433 O O . VAL A 1 179 ? 14.288 6.726 -19.275 1.00 96.88 179 VAL A O 1
ATOM 1436 N N . THR A 1 180 ? 14.499 8.449 -20.696 1.00 95.19 180 THR A N 1
ATOM 1437 C CA . THR A 1 180 ? 15.856 8.836 -20.290 1.00 95.19 180 THR A CA 1
ATOM 1438 C C . THR A 1 180 ? 15.804 9.907 -19.203 1.00 95.19 180 THR A C 1
ATOM 1440 O O . THR A 1 180 ? 14.776 10.557 -19.014 1.00 95.19 180 THR A O 1
ATOM 1443 N N . TYR A 1 181 ? 16.927 10.145 -18.520 1.00 91.00 181 TYR A N 1
ATOM 1444 C CA . TYR A 1 181 ? 17.032 11.213 -17.520 1.00 91.00 181 TYR A CA 1
ATOM 1445 C C . TYR A 1 181 ? 16.573 12.589 -18.041 1.00 91.00 181 TYR A C 1
ATOM 1447 O O . TYR A 1 181 ? 15.852 13.301 -17.350 1.00 91.00 181 TYR A O 1
ATOM 1455 N N . ALA A 1 182 ? 16.921 12.937 -19.284 1.00 91.44 182 ALA A N 1
ATOM 1456 C CA . ALA A 1 182 ? 16.552 14.214 -19.902 1.00 91.44 182 ALA A CA 1
ATOM 1457 C C . ALA A 1 182 ? 15.040 14.380 -20.157 1.00 91.44 182 ALA A C 1
ATOM 1459 O O . ALA A 1 182 ? 14.589 15.482 -20.455 1.00 91.44 182 ALA A O 1
ATOM 1460 N N . GLN A 1 183 ? 14.269 13.294 -20.074 1.00 95.38 183 GLN A N 1
ATOM 1461 C CA . GLN A 1 183 ? 12.822 13.269 -20.297 1.00 95.38 183 GLN A CA 1
ATOM 1462 C C . GLN A 1 183 ? 12.023 13.145 -18.994 1.00 95.38 183 GLN A C 1
ATOM 1464 O O . GLN A 1 183 ? 10.796 13.072 -19.047 1.00 95.38 183 GLN A O 1
ATOM 1469 N N . LEU A 1 184 ? 12.693 13.074 -17.840 1.00 95.88 184 LEU A N 1
ATOM 1470 C CA . LEU A 1 184 ? 12.013 13.037 -16.551 1.00 95.88 184 LEU A CA 1
ATOM 1471 C C . LEU A 1 184 ? 11.274 14.354 -16.302 1.00 95.88 184 LEU A C 1
ATOM 1473 O O . LEU A 1 184 ? 11.777 15.436 -16.606 1.00 95.88 184 LEU A O 1
ATOM 1477 N N . ASP A 1 185 ? 10.091 14.253 -15.698 1.00 95.31 185 ASP A N 1
ATOM 1478 C CA . ASP A 1 185 ? 9.452 15.418 -15.097 1.00 95.31 185 ASP A CA 1
ATOM 1479 C C . ASP A 1 185 ? 10.265 15.922 -13.887 1.00 95.31 185 ASP A C 1
ATOM 1481 O O . ASP A 1 185 ? 11.182 15.256 -13.391 1.00 95.31 185 ASP A O 1
ATOM 1485 N N . GLN A 1 186 ? 9.950 17.136 -13.432 1.00 95.00 186 GLN A N 1
ATOM 1486 C CA . GLN A 1 186 ? 10.723 17.825 -12.398 1.00 95.00 186 GLN A CA 1
ATOM 1487 C C . GLN A 1 186 ? 10.848 17.000 -11.111 1.00 95.00 186 GLN A C 1
ATOM 1489 O O . GLN A 1 186 ? 11.940 16.878 -10.559 1.00 95.00 186 GLN A O 1
ATOM 1494 N N . GLU A 1 187 ? 9.747 16.423 -10.635 1.00 95.06 187 GLU A N 1
ATOM 1495 C CA . GLU A 1 187 ? 9.738 15.652 -9.395 1.00 95.06 187 GLU A CA 1
ATOM 1496 C C . GLU A 1 187 ? 10.513 14.337 -9.544 1.00 95.06 187 GLU A C 1
ATOM 1498 O O . GLU A 1 187 ? 11.358 14.026 -8.702 1.00 95.06 187 GLU A O 1
ATOM 1503 N N . SER A 1 188 ? 10.337 13.610 -10.651 1.00 95.81 188 SER A N 1
ATOM 1504 C CA . SER A 1 188 ? 11.105 12.387 -10.911 1.00 95.81 188 SER A CA 1
ATOM 1505 C C . SER A 1 188 ? 12.606 12.674 -11.015 1.00 95.81 188 SER A C 1
ATOM 1507 O O . SER A 1 188 ? 13.411 11.901 -10.493 1.00 95.81 188 SER A O 1
ATOM 1509 N N . ALA A 1 189 ? 12.995 13.791 -11.642 1.00 94.94 189 ALA A N 1
ATOM 1510 C CA . ALA A 1 189 ? 14.390 14.217 -11.743 1.00 94.94 189 ALA A CA 1
ATOM 1511 C C . ALA A 1 189 ? 14.992 14.557 -10.369 1.00 94.94 189 ALA A C 1
ATOM 1513 O O . ALA A 1 189 ? 16.103 14.118 -10.065 1.00 94.94 189 ALA A O 1
ATOM 1514 N N . LEU A 1 190 ? 14.251 15.276 -9.516 1.00 94.31 190 LEU A N 1
ATOM 1515 C CA . LEU A 1 190 ? 14.675 15.596 -8.149 1.00 94.31 190 LEU A CA 1
ATOM 1516 C C . LEU A 1 190 ? 14.854 14.333 -7.305 1.00 94.31 190 LEU A C 1
ATOM 1518 O O . LEU A 1 190 ? 15.897 14.156 -6.676 1.00 94.31 190 LEU A O 1
ATOM 1522 N N . ILE A 1 191 ? 13.874 13.424 -7.319 1.00 94.94 191 ILE A N 1
ATOM 1523 C CA . ILE A 1 191 ? 13.964 12.185 -6.541 1.00 94.94 191 ILE A CA 1
ATOM 1524 C C . ILE A 1 191 ? 15.115 11.311 -7.058 1.00 94.94 191 ILE A C 1
ATOM 1526 O O . ILE A 1 191 ? 15.865 10.748 -6.258 1.00 94.94 191 ILE A O 1
ATOM 1530 N N . ALA A 1 192 ? 15.299 11.211 -8.378 1.00 94.19 192 ALA A N 1
ATOM 1531 C CA . ALA A 1 192 ? 16.415 10.469 -8.954 1.00 94.19 192 ALA A CA 1
ATOM 1532 C C . ALA A 1 192 ? 17.771 11.071 -8.541 1.00 94.19 192 ALA A C 1
ATOM 1534 O O . ALA A 1 192 ? 18.657 10.323 -8.127 1.00 94.19 192 ALA A O 1
ATOM 1535 N N . GLY A 1 193 ? 17.912 12.400 -8.582 1.00 93.00 193 GLY A N 1
ATOM 1536 C CA . GLY A 1 193 ? 19.128 13.106 -8.167 1.00 93.00 193 GLY A CA 1
ATOM 1537 C C . GLY A 1 193 ? 19.442 12.977 -6.673 1.00 93.00 193 GLY A C 1
ATOM 1538 O O . GLY A 1 193 ? 20.609 12.918 -6.298 1.00 93.00 193 GLY A O 1
ATOM 1539 N N . LEU A 1 194 ? 18.421 12.868 -5.817 1.00 93.00 194 LEU A N 1
ATOM 1540 C CA . LEU A 1 194 ? 18.599 12.627 -4.379 1.00 93.00 194 LEU A CA 1
ATOM 1541 C C . LEU A 1 194 ? 18.998 11.181 -4.054 1.00 93.00 194 LEU A C 1
ATOM 1543 O O . LEU A 1 194 ? 19.622 10.936 -3.024 1.00 93.00 194 LEU A O 1
ATOM 1547 N N . ARG A 1 195 ? 18.616 10.211 -4.894 1.00 91.38 195 ARG A N 1
ATOM 1548 C CA . ARG A 1 195 ? 18.851 8.781 -4.634 1.00 91.38 195 ARG A CA 1
ATOM 1549 C C . ARG A 1 195 ? 20.122 8.236 -5.266 1.00 91.38 195 ARG A C 1
ATOM 1551 O O . ARG A 1 195 ? 20.690 7.282 -4.743 1.00 91.38 195 ARG A O 1
ATOM 1558 N N . TYR A 1 196 ? 20.552 8.793 -6.391 1.00 89.56 196 TYR A N 1
ATOM 1559 C CA . TYR A 1 196 ? 21.591 8.189 -7.214 1.00 89.56 196 TYR A CA 1
ATOM 1560 C C . TYR A 1 196 ? 22.655 9.212 -7.603 1.00 89.56 196 TYR A C 1
ATOM 1562 O O . TYR A 1 196 ? 22.354 10.268 -8.149 1.00 89.56 196 TYR A O 1
ATOM 1570 N N . ALA A 1 197 ? 23.923 8.849 -7.401 1.00 83.56 197 ALA A N 1
ATOM 1571 C CA . ALA A 1 197 ? 25.053 9.705 -7.756 1.00 83.56 197 ALA A CA 1
ATOM 1572 C C . ALA A 1 197 ? 25.272 9.831 -9.279 1.00 83.56 197 ALA A C 1
ATOM 1574 O O . ALA A 1 197 ? 25.810 10.833 -9.741 1.00 83.56 197 ALA A O 1
ATOM 1575 N N . ASN A 1 198 ? 24.879 8.822 -10.069 1.00 82.94 198 ASN A N 1
ATOM 1576 C CA . ASN A 1 198 ? 25.034 8.826 -11.524 1.00 82.94 198 ASN A CA 1
ATOM 1577 C C . ASN A 1 198 ? 23.798 8.234 -12.217 1.00 82.94 198 ASN A C 1
ATOM 1579 O O . ASN A 1 198 ? 23.522 7.040 -12.101 1.00 82.94 198 ASN A O 1
ATOM 1583 N N . ILE A 1 199 ? 23.064 9.084 -12.938 1.00 85.12 199 ILE A N 1
ATOM 1584 C CA . ILE A 1 199 ? 21.810 8.735 -13.630 1.00 85.12 199 ILE A CA 1
ATOM 1585 C C . ILE A 1 199 ? 21.741 9.228 -15.072 1.00 85.12 199 ILE A C 1
ATOM 1587 O O . ILE A 1 199 ? 20.769 8.932 -15.758 1.00 85.12 199 ILE A O 1
ATOM 1591 N N . ALA A 1 200 ? 22.760 9.944 -15.556 1.00 80.94 200 ALA A N 1
ATOM 1592 C CA . ALA A 1 200 ? 22.695 10.635 -16.845 1.00 80.94 200 ALA A CA 1
ATOM 1593 C C . ALA A 1 200 ? 22.405 9.685 -18.022 1.00 80.94 200 ALA A C 1
ATOM 1595 O O . ALA A 1 200 ? 21.656 10.037 -18.927 1.00 80.94 200 ALA A O 1
ATOM 1596 N N . ASN A 1 201 ? 22.941 8.462 -17.965 1.00 86.81 201 ASN A N 1
ATOM 1597 C CA . ASN A 1 201 ? 22.770 7.441 -19.004 1.00 86.81 201 ASN A CA 1
ATOM 1598 C C . ASN A 1 201 ? 21.740 6.362 -18.634 1.00 86.81 201 ASN A C 1
ATOM 1600 O O . ASN A 1 201 ? 21.640 5.344 -19.317 1.00 86.81 201 ASN A O 1
ATOM 1604 N N . ARG A 1 202 ? 21.006 6.541 -17.531 1.00 92.12 202 ARG A N 1
ATOM 1605 C CA . ARG A 1 202 ? 20.037 5.553 -17.064 1.00 92.12 202 ARG A CA 1
ATOM 1606 C C . ARG A 1 202 ? 18.742 5.669 -17.864 1.00 92.12 202 ARG A C 1
ATOM 1608 O O . ARG A 1 202 ? 18.213 6.762 -18.067 1.00 92.12 202 ARG A O 1
ATOM 1615 N N . VAL A 1 203 ? 18.236 4.516 -18.289 1.00 95.31 203 VAL A N 1
ATOM 1616 C CA . VAL A 1 203 ? 16.930 4.371 -18.933 1.00 95.31 203 VAL A CA 1
ATOM 1617 C C . VAL A 1 203 ? 15.974 3.758 -17.919 1.00 95.31 203 VAL A C 1
ATOM 1619 O O . VAL A 1 203 ? 16.230 2.666 -17.408 1.00 95.31 203 VAL A O 1
ATOM 1622 N N . PHE A 1 204 ? 14.893 4.468 -17.618 1.00 96.94 204 PHE A N 1
ATOM 1623 C CA . PHE A 1 204 ? 13.878 4.072 -16.646 1.00 96.94 204 PHE A CA 1
ATOM 1624 C C . PHE A 1 204 ? 12.661 3.503 -17.368 1.00 96.94 204 PHE A C 1
ATOM 1626 O O . PHE A 1 204 ? 12.314 3.973 -18.450 1.00 96.94 204 PHE A O 1
ATOM 1633 N N . LEU A 1 205 ? 11.988 2.530 -16.761 1.00 97.62 205 LEU A N 1
ATOM 1634 C CA . LEU A 1 205 ? 10.648 2.121 -17.176 1.00 97.62 205 LEU A CA 1
ATOM 1635 C C . LEU A 1 205 ? 9.632 3.221 -16.847 1.00 97.62 205 LEU A C 1
ATOM 1637 O O . LEU A 1 205 ? 9.833 3.997 -15.909 1.00 97.62 205 LEU A O 1
ATOM 1641 N N . THR A 1 206 ? 8.524 3.257 -17.585 1.00 97.50 206 THR A N 1
ATOM 1642 C CA . THR A 1 206 ? 7.365 4.093 -17.247 1.00 97.50 206 THR A CA 1
ATOM 1643 C C . THR A 1 206 ? 6.095 3.287 -17.015 1.00 97.50 206 THR A C 1
ATOM 1645 O O . THR A 1 206 ? 5.906 2.206 -17.595 1.00 97.50 206 THR A O 1
ATOM 1648 N N . THR A 1 207 ? 5.224 3.842 -16.168 1.00 96.69 207 THR A N 1
ATOM 1649 C CA . THR A 1 207 ? 3.864 3.341 -15.964 1.00 96.69 207 THR A CA 1
ATOM 1650 C C . THR A 1 207 ? 3.057 3.460 -17.245 1.00 96.69 207 THR A C 1
ATOM 1652 O O . THR A 1 207 ? 3.158 4.439 -17.991 1.00 96.69 207 THR A O 1
ATOM 1655 N N . GLU A 1 208 ? 2.229 2.463 -17.526 1.00 95.00 208 GLU A N 1
ATOM 1656 C CA . GLU A 1 208 ? 1.349 2.509 -18.687 1.00 95.00 208 GLU A CA 1
ATOM 1657 C C . GLU A 1 208 ? 0.292 3.611 -18.560 1.00 95.00 208 GLU A C 1
ATOM 1659 O O . GLU A 1 208 ? 0.040 4.333 -19.529 1.00 95.00 208 GLU A O 1
ATOM 1664 N N . LYS A 1 209 ? -0.292 3.752 -17.367 1.00 92.94 209 LYS A N 1
ATOM 1665 C CA . LYS A 1 209 ? -1.485 4.567 -17.133 1.00 92.94 209 LYS A CA 1
ATOM 1666 C C . LYS A 1 209 ? -1.233 6.070 -17.284 1.00 92.94 209 LYS A C 1
ATOM 1668 O O . LYS A 1 209 ? -2.057 6.748 -17.896 1.00 92.94 209 LYS A O 1
ATOM 1673 N N . ARG A 1 210 ? -0.114 6.593 -16.768 1.00 93.50 210 ARG A N 1
ATOM 1674 C CA . ARG A 1 210 ? 0.212 8.035 -16.826 1.00 93.50 210 ARG A CA 1
ATOM 1675 C C . ARG A 1 210 ? 1.616 8.358 -17.323 1.00 93.50 210 ARG A C 1
ATOM 1677 O O . ARG A 1 210 ? 2.011 9.521 -17.291 1.00 93.50 210 ARG A O 1
ATOM 1684 N N . ASN A 1 211 ? 2.367 7.369 -17.808 1.00 95.25 211 ASN A N 1
ATOM 1685 C CA . ASN A 1 211 ? 3.735 7.559 -18.292 1.00 95.25 211 ASN A CA 1
ATOM 1686 C C . ASN A 1 211 ? 4.676 8.161 -17.229 1.00 95.25 211 ASN A C 1
ATOM 1688 O O . ASN A 1 211 ? 5.559 8.958 -17.545 1.00 95.25 211 ASN A O 1
ATOM 1692 N N . LYS A 1 212 ? 4.487 7.787 -15.958 1.00 95.88 212 LYS A N 1
ATOM 1693 C CA . LYS A 1 212 ? 5.344 8.219 -14.851 1.00 95.88 212 LYS A CA 1
ATOM 1694 C C . LYS A 1 212 ? 6.572 7.333 -14.748 1.00 95.88 212 LYS A C 1
ATOM 1696 O O . LYS A 1 212 ? 6.488 6.116 -14.898 1.00 95.88 212 LYS A O 1
ATOM 1701 N N . ALA A 1 213 ? 7.725 7.949 -14.508 1.00 96.88 213 ALA A N 1
ATOM 1702 C CA . ALA A 1 213 ? 8.986 7.232 -14.420 1.00 96.88 213 ALA A CA 1
ATOM 1703 C C . ALA A 1 213 ? 9.051 6.367 -13.156 1.00 96.88 213 ALA A C 1
ATOM 1705 O O . ALA A 1 213 ? 8.875 6.845 -12.034 1.00 96.88 213 ALA A O 1
ATOM 1706 N N . LEU A 1 214 ? 9.396 5.095 -13.330 1.00 97.00 214 LEU A N 1
ATOM 1707 C CA . LEU A 1 214 ? 9.762 4.207 -12.237 1.00 97.00 214 LEU A CA 1
ATOM 1708 C C . LEU A 1 214 ? 11.231 4.450 -11.893 1.00 97.00 214 LEU A C 1
ATOM 1710 O O . LEU A 1 214 ? 12.126 3.746 -12.361 1.00 97.00 214 LEU A O 1
ATOM 1714 N N . ILE A 1 215 ? 11.485 5.479 -11.087 1.00 96.06 215 ILE A N 1
ATOM 1715 C CA . ILE A 1 215 ? 12.831 5.992 -10.766 1.00 96.06 215 ILE A CA 1
ATOM 1716 C C . ILE A 1 215 ? 13.815 4.940 -10.234 1.00 96.06 215 ILE A C 1
ATOM 1718 O O . ILE A 1 215 ? 15.024 5.119 -10.330 1.00 96.06 215 ILE A O 1
ATOM 1722 N N . ASN A 1 216 ? 13.321 3.834 -9.678 1.00 95.94 216 ASN A N 1
ATOM 1723 C CA . ASN A 1 216 ? 14.143 2.746 -9.170 1.00 95.94 216 ASN A CA 1
ATOM 1724 C C . ASN A 1 216 ? 14.349 1.615 -10.183 1.00 95.94 216 ASN A C 1
ATOM 1726 O O . ASN A 1 216 ? 14.847 0.560 -9.817 1.00 95.94 216 ASN A O 1
ATOM 1730 N N . THR A 1 217 ? 14.039 1.821 -11.460 1.00 96.62 217 THR A N 1
ATOM 1731 C CA . THR A 1 217 ? 14.239 0.823 -12.522 1.00 96.62 217 THR A CA 1
ATOM 1732 C C . THR A 1 217 ? 15.388 1.193 -13.445 1.00 96.62 217 THR A C 1
ATOM 1734 O O . THR A 1 217 ? 15.823 2.343 -13.485 1.00 96.62 217 THR A O 1
ATOM 1737 N N . GLU A 1 218 ? 15.951 0.210 -14.129 1.00 95.56 218 GLU A N 1
ATOM 1738 C CA . GLU A 1 218 ? 17.038 0.402 -15.082 1.00 95.56 218 GLU A CA 1
ATOM 1739 C C . GLU A 1 218 ? 16.928 -0.631 -16.202 1.00 95.56 218 GLU A C 1
ATOM 1741 O O . GLU A 1 218 ? 16.820 -1.828 -15.936 1.00 95.56 218 GLU A O 1
ATOM 1746 N N . VAL A 1 219 ? 16.995 -0.181 -17.452 1.00 96.00 219 VAL A N 1
ATOM 1747 C CA . VAL A 1 219 ? 17.059 -1.064 -18.621 1.00 96.00 219 VAL A CA 1
ATOM 1748 C C . VAL A 1 219 ? 18.504 -1.151 -19.113 1.00 96.00 219 VAL A C 1
ATOM 1750 O O . VAL A 1 219 ? 19.109 -0.136 -19.450 1.00 96.00 219 VAL A O 1
ATOM 1753 N N . ARG A 1 220 ? 19.061 -2.368 -19.164 1.00 93.12 220 ARG A N 1
ATOM 1754 C CA . ARG A 1 220 ? 20.415 -2.658 -19.672 1.00 93.12 220 ARG A CA 1
ATOM 1755 C C . ARG A 1 220 ? 20.386 -3.888 -20.563 1.00 93.12 220 ARG A C 1
ATOM 1757 O O . ARG A 1 220 ? 20.016 -4.954 -20.077 1.00 93.12 220 ARG A O 1
ATOM 1764 N N . ASN A 1 221 ? 20.836 -3.765 -21.813 1.00 89.56 221 ASN A N 1
ATOM 1765 C CA . ASN A 1 221 ? 20.913 -4.881 -22.769 1.00 89.56 221 ASN A CA 1
ATOM 1766 C C . ASN A 1 221 ? 19.599 -5.687 -22.813 1.00 89.56 221 ASN A C 1
ATOM 1768 O O . ASN A 1 221 ? 19.596 -6.887 -22.543 1.00 89.56 221 ASN A O 1
ATOM 1772 N N . ASP A 1 222 ? 18.474 -4.990 -23.005 1.00 88.62 222 ASP A N 1
ATOM 1773 C CA . ASP A 1 222 ? 17.099 -5.525 -22.988 1.00 88.62 222 ASP A CA 1
ATOM 1774 C C . ASP A 1 222 ? 16.639 -6.189 -21.676 1.00 88.62 222 ASP A C 1
ATOM 1776 O O . ASP A 1 222 ? 15.496 -6.630 -21.557 1.00 88.62 222 ASP A O 1
ATOM 1780 N N . THR A 1 223 ? 17.489 -6.213 -20.649 1.00 95.31 223 THR A N 1
ATOM 1781 C CA . THR A 1 223 ? 17.143 -6.707 -19.317 1.00 95.31 223 THR A CA 1
ATOM 1782 C C . THR A 1 223 ? 16.633 -5.561 -18.458 1.00 95.31 223 THR A C 1
ATOM 1784 O O . THR A 1 223 ? 17.278 -4.516 -18.337 1.00 95.31 223 THR A O 1
ATOM 1787 N N . MET A 1 224 ? 15.483 -5.775 -17.829 1.00 97.38 224 MET A N 1
ATOM 1788 C CA . MET A 1 224 ? 14.867 -4.827 -16.910 1.00 97.38 224 MET A CA 1
ATOM 1789 C C . MET A 1 224 ? 15.267 -5.163 -15.476 1.00 97.38 224 MET A C 1
ATOM 1791 O O . MET A 1 224 ? 15.126 -6.299 -15.019 1.00 97.38 224 MET A O 1
ATOM 1795 N N . TRP A 1 225 ? 15.759 -4.160 -14.765 1.00 96.94 225 TRP A N 1
ATOM 1796 C CA . TRP A 1 225 ? 16.199 -4.261 -13.383 1.00 96.94 225 TRP A CA 1
ATOM 1797 C C . TRP A 1 225 ? 15.397 -3.306 -12.513 1.00 96.94 225 TRP A C 1
ATOM 1799 O O . TRP A 1 225 ? 14.991 -2.233 -12.959 1.00 96.94 225 TRP A O 1
ATOM 1809 N N . MET A 1 226 ? 15.222 -3.676 -11.253 1.00 96.62 226 MET A N 1
ATOM 1810 C CA . MET A 1 226 ? 14.653 -2.833 -10.212 1.00 96.62 226 MET A CA 1
ATOM 1811 C C . MET A 1 226 ? 15.616 -2.792 -9.034 1.00 96.62 226 MET A C 1
ATOM 1813 O O . MET A 1 226 ? 16.169 -3.809 -8.638 1.00 96.62 226 MET A O 1
ATOM 1817 N N . HIS A 1 227 ? 15.818 -1.615 -8.474 1.00 95.75 227 HIS A N 1
ATOM 1818 C CA . HIS A 1 227 ? 16.692 -1.363 -7.341 1.00 95.75 227 HIS A CA 1
ATOM 1819 C C . HIS A 1 227 ? 15.820 -1.110 -6.111 1.00 95.75 227 HIS A C 1
ATOM 1821 O O . HIS A 1 227 ? 14.826 -0.382 -6.197 1.00 95.75 227 HIS A O 1
ATOM 1827 N N . GLY A 1 228 ? 16.175 -1.700 -4.972 1.00 96.44 228 GLY A N 1
ATOM 1828 C CA . GLY A 1 228 ? 15.565 -1.338 -3.696 1.00 96.44 228 GLY A CA 1
ATOM 1829 C C . GLY A 1 228 ? 15.839 0.135 -3.385 1.00 96.44 228 GLY A C 1
ATOM 1830 O O . GLY A 1 228 ? 16.958 0.617 -3.539 1.00 96.44 228 GLY A O 1
ATOM 1831 N N . LYS A 1 229 ? 14.822 0.888 -2.968 1.00 95.44 229 LYS A N 1
ATOM 1832 C CA . LYS A 1 229 ? 14.950 2.324 -2.678 1.00 95.44 229 LYS A CA 1
ATOM 1833 C C . LYS A 1 229 ? 15.673 2.593 -1.355 1.00 95.44 229 LYS A C 1
ATOM 1835 O O . LYS A 1 229 ? 16.305 3.641 -1.231 1.00 95.44 229 LYS A O 1
ATOM 1840 N N . ASN A 1 230 ? 15.604 1.658 -0.406 1.00 94.31 230 ASN A N 1
ATOM 1841 C CA . ASN A 1 230 ? 16.281 1.729 0.898 1.00 94.31 230 ASN A CA 1
ATOM 1842 C C . ASN A 1 230 ? 17.319 0.614 1.110 1.00 94.31 230 ASN A C 1
ATOM 1844 O O . ASN A 1 230 ? 17.859 0.476 2.205 1.00 94.31 230 ASN A O 1
ATOM 1848 N N . ARG A 1 231 ? 17.556 -0.229 0.100 1.00 91.12 231 ARG A N 1
ATOM 1849 C CA . ARG A 1 231 ? 18.435 -1.400 0.193 1.00 91.12 231 ARG A CA 1
ATOM 1850 C C . ARG A 1 231 ? 19.271 -1.518 -1.071 1.00 91.12 231 ARG A C 1
ATOM 1852 O O . ARG A 1 231 ? 18.750 -1.302 -2.158 1.00 91.12 231 ARG A O 1
ATOM 1859 N N . ASP A 1 232 ? 20.493 -2.022 -0.950 1.00 91.88 232 ASP A N 1
ATOM 1860 C CA . ASP A 1 232 ? 21.397 -2.259 -2.091 1.00 91.88 232 ASP A CA 1
ATOM 1861 C C . ASP A 1 232 ? 21.012 -3.489 -2.939 1.00 91.88 232 ASP A C 1
ATOM 1863 O O . ASP A 1 232 ? 21.801 -4.011 -3.726 1.00 91.88 232 ASP A O 1
ATOM 1867 N N . THR A 1 233 ? 19.792 -4.003 -2.766 1.00 96.12 233 THR A N 1
ATOM 1868 C CA . THR A 1 233 ? 19.306 -5.173 -3.499 1.00 96.12 233 THR A CA 1
ATOM 1869 C C . THR A 1 233 ? 18.864 -4.768 -4.899 1.00 96.12 233 THR A C 1
ATOM 1871 O O . THR A 1 233 ? 18.127 -3.798 -5.076 1.00 96.12 233 THR A O 1
ATOM 1874 N N . VAL A 1 234 ? 19.283 -5.548 -5.894 1.00 96.50 234 VAL A N 1
ATOM 1875 C CA . VAL A 1 234 ? 18.898 -5.365 -7.293 1.00 96.50 234 VAL A CA 1
ATOM 1876 C C . VAL A 1 234 ? 18.162 -6.613 -7.768 1.00 96.50 234 VAL A C 1
ATOM 1878 O O . VAL A 1 234 ? 18.672 -7.729 -7.679 1.00 96.50 234 VAL A O 1
ATOM 1881 N N . TYR A 1 235 ? 16.958 -6.419 -8.289 1.00 97.00 235 TYR A N 1
ATOM 1882 C CA . TYR A 1 235 ? 16.062 -7.460 -8.767 1.00 97.00 235 TYR A CA 1
ATOM 1883 C C . TYR A 1 235 ? 16.040 -7.482 -10.292 1.00 97.00 235 TYR A C 1
ATOM 1885 O O . TYR A 1 235 ? 15.930 -6.440 -10.938 1.00 97.00 235 TYR A O 1
ATOM 1893 N N . VAL A 1 236 ? 16.088 -8.680 -10.874 1.00 96.88 236 VAL A N 1
ATOM 1894 C CA . VAL A 1 236 ? 15.754 -8.876 -12.290 1.00 96.88 236 VAL A CA 1
ATOM 1895 C C . VAL A 1 236 ? 14.236 -8.917 -12.413 1.00 96.88 236 VAL A C 1
ATOM 1897 O O . VAL A 1 236 ? 13.593 -9.784 -11.815 1.00 96.88 236 VAL A O 1
ATOM 1900 N N . LEU A 1 237 ? 13.669 -8.016 -13.209 1.00 96.69 237 LEU A N 1
ATOM 1901 C CA . LEU A 1 237 ? 12.242 -8.003 -13.499 1.00 96.69 237 LEU A CA 1
ATOM 1902 C C . LEU A 1 237 ? 11.919 -9.086 -14.530 1.00 96.69 237 LEU A C 1
ATOM 1904 O O . LEU A 1 237 ? 12.430 -9.077 -15.650 1.00 96.69 237 LEU A O 1
ATOM 1908 N N . ARG A 1 238 ? 11.099 -10.060 -14.125 1.00 92.81 238 ARG A N 1
ATOM 1909 C CA . ARG A 1 238 ? 10.753 -11.219 -14.955 1.00 92.81 238 ARG A CA 1
ATOM 1910 C C . ARG A 1 238 ? 9.434 -10.995 -15.692 1.00 92.81 238 ARG A C 1
ATOM 1912 O O . ARG A 1 238 ? 8.483 -10.520 -15.062 1.00 92.81 238 ARG A O 1
ATOM 1919 N N . PRO A 1 239 ? 9.342 -11.394 -16.970 1.00 93.50 239 PRO A N 1
ATOM 1920 C CA . PRO A 1 239 ? 8.085 -11.365 -17.697 1.00 93.50 239 PRO A CA 1
ATOM 1921 C C . PRO A 1 239 ? 7.066 -12.339 -17.085 1.00 93.50 239 PRO A C 1
ATOM 1923 O O . PRO A 1 239 ? 7.450 -13.311 -16.423 1.00 93.50 239 PRO A O 1
ATOM 1926 N N . PRO A 1 240 ? 5.764 -12.110 -17.318 1.00 91.25 240 PRO A N 1
ATOM 1927 C CA . PRO A 1 240 ? 4.730 -13.054 -16.933 1.00 91.25 240 PRO A CA 1
ATOM 1928 C C . PRO A 1 240 ? 4.878 -14.362 -17.726 1.00 91.25 240 PRO A C 1
ATOM 1930 O O . PRO A 1 240 ? 5.324 -14.372 -18.874 1.00 91.25 240 PRO A O 1
ATOM 1933 N N . ASN A 1 241 ? 4.472 -15.483 -17.128 1.00 88.75 241 ASN A N 1
ATOM 1934 C CA . ASN A 1 241 ? 4.472 -16.773 -17.821 1.00 88.75 241 ASN A CA 1
ATOM 1935 C C . ASN A 1 241 ? 3.514 -16.760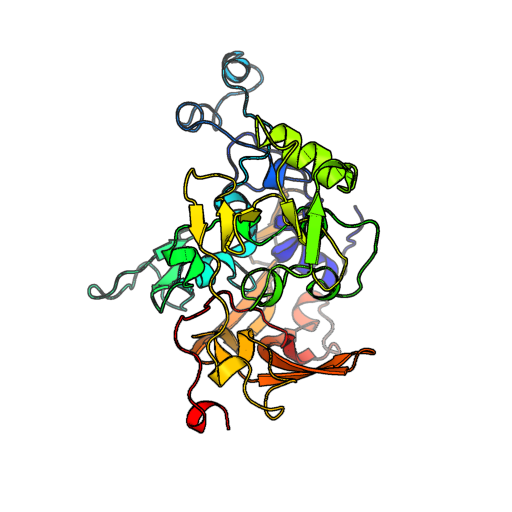 -19.024 1.00 88.75 241 ASN A C 1
ATOM 1937 O O . ASN A 1 241 ? 2.521 -16.032 -19.036 1.00 88.75 241 ASN A O 1
ATOM 1941 N N . ALA A 1 242 ? 3.749 -17.635 -20.008 1.00 87.62 242 ALA A N 1
ATOM 1942 C CA . ALA A 1 242 ? 2.910 -17.723 -21.208 1.00 87.62 242 ALA A CA 1
ATOM 1943 C C . ALA A 1 242 ? 1.418 -17.925 -20.885 1.00 87.62 242 ALA A C 1
ATOM 1945 O O . ALA A 1 242 ? 0.570 -17.308 -21.514 1.00 87.62 242 ALA A O 1
ATOM 1946 N N . VAL A 1 243 ? 1.085 -18.711 -19.853 1.00 84.62 243 VAL A N 1
ATOM 1947 C CA . VAL A 1 243 ? -0.308 -18.926 -19.410 1.00 84.62 243 VAL A CA 1
ATOM 1948 C C . VAL A 1 243 ? -1.021 -17.631 -18.995 1.00 84.62 243 VAL A C 1
ATOM 1950 O O . VAL A 1 243 ? -2.235 -17.533 -19.136 1.00 84.62 243 VAL A O 1
ATOM 1953 N N . CYS A 1 244 ? -0.277 -16.627 -18.527 1.00 83.94 244 CYS A N 1
ATOM 1954 C CA . CYS A 1 244 ? -0.813 -15.327 -18.124 1.00 83.94 244 CYS A CA 1
ATOM 1955 C C . CYS A 1 244 ? -1.151 -14.437 -19.329 1.00 83.94 244 CYS A C 1
ATOM 1957 O O . CYS A 1 244 ? -1.956 -13.524 -19.206 1.00 83.94 244 CYS A O 1
ATOM 1959 N N . THR A 1 245 ? -0.519 -14.679 -20.481 1.00 84.44 245 THR A N 1
ATOM 1960 C CA . THR A 1 245 ? -0.647 -13.849 -21.694 1.00 84.44 245 THR A CA 1
ATOM 1961 C C . THR A 1 245 ? -1.266 -14.606 -22.873 1.00 84.44 245 THR A C 1
ATOM 1963 O O . THR A 1 245 ? -1.418 -14.052 -23.961 1.00 84.44 245 THR A O 1
ATOM 1966 N N . TYR A 1 246 ? -1.636 -15.874 -22.676 1.00 81.12 246 TYR A N 1
ATOM 1967 C CA . TYR A 1 246 ? -2.170 -16.737 -23.721 1.00 81.12 246 TYR A CA 1
ATOM 1968 C C . TYR A 1 246 ? -3.638 -16.420 -24.034 1.00 81.12 246 TYR A C 1
ATOM 1970 O O . TYR A 1 246 ? -4.525 -16.546 -23.187 1.00 81.12 246 TYR A O 1
ATOM 1978 N N . GLY A 1 247 ? -3.913 -16.096 -25.299 1.00 83.50 247 GLY A N 1
ATOM 1979 C CA . GLY A 1 247 ? -5.269 -15.870 -25.794 1.00 83.50 247 GLY A CA 1
ATOM 1980 C C . GLY A 1 247 ? -5.920 -14.602 -25.232 1.00 83.50 247 GLY A C 1
ATOM 1981 O O . GLY A 1 247 ? -5.246 -13.639 -24.884 1.00 83.50 247 GLY A O 1
ATOM 1982 N N . LYS A 1 248 ? -7.258 -14.584 -25.199 1.00 84.31 248 LYS A N 1
ATOM 1983 C CA . LYS A 1 248 ? -8.055 -13.428 -24.740 1.00 84.31 248 LYS A CA 1
ATOM 1984 C C . LYS A 1 248 ? -9.027 -13.752 -23.601 1.00 84.31 248 LYS A C 1
ATOM 1986 O O . LYS A 1 248 ? -9.706 -12.851 -23.127 1.00 84.31 248 LYS A O 1
ATOM 1991 N N . ALA A 1 249 ? -9.117 -15.008 -23.158 1.00 82.12 249 ALA A N 1
ATOM 1992 C CA . ALA A 1 249 ? -10.136 -15.439 -22.192 1.00 82.12 249 ALA A CA 1
ATOM 1993 C C . ALA A 1 249 ? -10.027 -14.733 -20.826 1.00 82.12 249 ALA A C 1
ATOM 1995 O O . ALA A 1 249 ? -11.039 -14.519 -20.171 1.00 82.12 249 ALA A O 1
ATOM 1996 N N . HIS A 1 250 ? -8.819 -14.322 -20.430 1.00 88.38 250 HIS A N 1
ATOM 1997 C CA . HIS A 1 250 ? -8.551 -13.660 -19.150 1.00 88.38 250 HIS A CA 1
ATOM 1998 C C . HIS A 1 250 ? -8.091 -12.204 -19.304 1.00 88.38 250 HIS A C 1
ATOM 2000 O O . HIS A 1 250 ? -7.481 -11.666 -18.389 1.00 88.38 250 HIS A O 1
ATOM 2006 N N . HIS A 1 251 ? -8.359 -11.552 -20.443 1.00 88.31 251 HIS A N 1
ATOM 2007 C CA . HIS A 1 251 ? -7.889 -10.177 -20.670 1.00 88.31 251 HIS A CA 1
ATOM 2008 C C . HIS A 1 251 ? -8.516 -9.151 -19.709 1.00 88.31 251 HIS A C 1
ATOM 2010 O O . HIS A 1 251 ? -7.925 -8.106 -19.470 1.00 88.31 251 HIS A O 1
ATOM 2016 N N . GLU A 1 252 ? -9.692 -9.462 -19.156 1.00 91.69 252 GLU A N 1
ATOM 2017 C CA . GLU A 1 252 ? -10.375 -8.646 -18.144 1.00 91.69 252 GLU A CA 1
ATOM 2018 C C . GLU A 1 252 ? -10.050 -9.104 -16.716 1.00 91.69 252 GLU A C 1
ATOM 2020 O O . GLU A 1 252 ? -10.544 -8.516 -15.764 1.00 91.69 252 GLU A O 1
ATOM 2025 N N . VAL A 1 253 ? -9.261 -10.166 -16.523 1.00 92.44 253 VAL A N 1
ATOM 2026 C CA . VAL A 1 253 ? -8.917 -10.668 -15.187 1.00 92.44 253 VAL A CA 1
ATOM 2027 C C . VAL A 1 253 ? -7.653 -9.974 -14.702 1.00 92.44 253 VAL A C 1
ATOM 2029 O O . VAL A 1 253 ? -6.583 -10.119 -15.292 1.00 92.44 253 VAL A O 1
ATOM 2032 N N . SER A 1 254 ? -7.759 -9.250 -13.589 1.00 93.69 254 SER A N 1
ATOM 2033 C CA . SER A 1 254 ? -6.599 -8.607 -12.971 1.00 93.69 254 SER A CA 1
ATOM 2034 C C . SER A 1 254 ? -5.573 -9.637 -12.482 1.00 93.69 254 SER A C 1
ATOM 2036 O O . SER A 1 254 ? -5.918 -10.731 -12.027 1.00 93.69 254 SER A O 1
ATOM 2038 N N . CYS A 1 255 ? -4.290 -9.261 -12.472 1.00 93.75 255 CYS A N 1
ATOM 2039 C CA . CYS A 1 255 ? -3.239 -10.103 -11.889 1.00 93.75 255 CYS A CA 1
ATOM 2040 C C . CYS A 1 255 ? -3.555 -10.463 -10.428 1.00 93.75 255 CYS A C 1
ATOM 2042 O O . CYS A 1 255 ? -3.363 -11.607 -10.022 1.00 93.75 255 CYS A O 1
ATOM 2044 N N . ASN A 1 256 ? -4.114 -9.520 -9.662 1.00 95.06 256 ASN A N 1
ATOM 2045 C CA . ASN A 1 256 ? -4.486 -9.728 -8.264 1.00 95.06 256 ASN A CA 1
ATOM 2046 C C . ASN A 1 256 ? -5.592 -10.778 -8.088 1.00 95.06 256 ASN A C 1
ATOM 2048 O O . ASN A 1 256 ? -5.540 -11.528 -7.116 1.00 95.06 256 ASN A O 1
ATOM 2052 N N . ALA A 1 257 ? -6.554 -10.880 -9.013 1.00 95.00 257 ALA A N 1
ATOM 2053 C CA . ALA A 1 257 ? -7.600 -11.908 -8.970 1.00 95.00 257 ALA A CA 1
ATOM 2054 C C . ALA A 1 257 ? -7.024 -13.330 -9.070 1.00 95.00 257 ALA A C 1
ATOM 2056 O O . ALA A 1 257 ? -7.520 -14.252 -8.421 1.00 95.00 257 ALA A O 1
ATOM 2057 N N . CYS A 1 258 ? -5.947 -13.495 -9.841 1.00 93.06 258 CYS A N 1
ATOM 2058 C CA . CYS A 1 258 ? -5.239 -14.765 -9.963 1.00 93.06 258 CYS A CA 1
ATOM 2059 C C . CYS A 1 258 ? -4.215 -14.977 -8.844 1.00 93.06 258 CYS A C 1
ATOM 2061 O O . CYS A 1 258 ? -4.090 -16.094 -8.355 1.00 93.06 258 CYS A O 1
ATOM 2063 N N . HIS A 1 259 ? -3.458 -13.950 -8.459 1.00 95.81 259 HIS A N 1
ATOM 2064 C CA . HIS A 1 259 ? -2.251 -14.111 -7.645 1.00 95.81 259 HIS A CA 1
ATOM 2065 C C . HIS A 1 259 ? -2.417 -13.783 -6.158 1.00 95.81 259 HIS A C 1
ATOM 2067 O O . HIS A 1 259 ? -1.490 -14.044 -5.401 1.00 95.81 259 HIS A O 1
ATOM 2073 N N . SER A 1 260 ? -3.559 -13.266 -5.702 1.00 96.62 260 SER A N 1
ATOM 2074 C CA . SER A 1 260 ? -3.787 -13.054 -4.263 1.00 96.62 260 SER A CA 1
ATOM 2075 C C . SER A 1 260 ? -4.046 -14.389 -3.561 1.00 96.62 260 SER A C 1
ATOM 2077 O O . SER A 1 260 ? -5.054 -15.042 -3.833 1.00 96.62 260 SER A O 1
ATOM 2079 N N . ALA A 1 261 ? -3.151 -14.802 -2.658 1.00 96.44 261 ALA A N 1
ATOM 2080 C CA . ALA A 1 261 ? -3.280 -16.078 -1.947 1.00 96.44 261 ALA A CA 1
ATOM 2081 C C . ALA A 1 261 ? -4.435 -16.086 -0.946 1.00 96.44 261 ALA A C 1
ATOM 2083 O O . ALA A 1 261 ? -5.061 -17.121 -0.725 1.00 96.44 261 ALA A O 1
ATOM 2084 N N . TRP A 1 262 ? -4.703 -14.936 -0.335 1.00 96.31 262 TRP A N 1
ATOM 2085 C CA . TRP A 1 262 ? -5.789 -14.759 0.615 1.00 96.31 262 TRP A CA 1
ATOM 2086 C C . TRP A 1 262 ? -6.154 -13.279 0.745 1.00 96.31 262 TRP A C 1
ATOM 2088 O O . TRP A 1 262 ? -5.379 -12.401 0.382 1.00 96.31 262 TRP A O 1
ATOM 2098 N N . ALA A 1 263 ? -7.332 -12.977 1.259 1.00 95.00 263 ALA A N 1
ATOM 2099 C CA . ALA A 1 263 ? -7.716 -11.634 1.649 1.00 95.00 263 ALA A CA 1
ATOM 2100 C C . ALA A 1 263 ? -8.383 -11.683 3.025 1.00 95.00 263 ALA A C 1
ATOM 2102 O O . ALA A 1 263 ? -9.112 -12.644 3.301 1.00 95.00 263 ALA A O 1
ATOM 2103 N N . PRO A 1 264 ? -8.135 -10.688 3.893 1.00 92.69 264 PRO A N 1
ATOM 2104 C CA . PRO A 1 264 ? -8.865 -10.588 5.141 1.00 92.69 264 PRO A CA 1
ATOM 2105 C C . PRO A 1 264 ? -10.325 -10.248 4.844 1.00 92.69 264 PRO A C 1
ATOM 2107 O O . PRO A 1 264 ? -10.643 -9.489 3.923 1.00 92.69 264 PRO A O 1
ATOM 2110 N N . SER A 1 265 ? -11.217 -10.789 5.656 1.00 88.31 265 SER A N 1
ATOM 2111 C CA . SER A 1 265 ? -12.626 -10.427 5.664 1.00 88.31 265 SER A CA 1
ATOM 2112 C C . SER A 1 265 ? -13.120 -10.326 7.098 1.00 88.31 265 SER A C 1
ATOM 2114 O O . SER A 1 265 ? -12.805 -11.169 7.938 1.00 88.31 265 SER A O 1
ATOM 2116 N N . CYS A 1 266 ? -13.889 -9.273 7.356 1.00 81.69 266 CYS A N 1
ATOM 2117 C CA . CYS A 1 266 ? -14.502 -9.003 8.647 1.00 81.69 266 CYS A CA 1
ATOM 2118 C C . CYS A 1 266 ? -16.017 -9.016 8.446 1.00 81.69 266 CYS A C 1
ATOM 2120 O O . CYS A 1 266 ? -16.545 -8.254 7.631 1.00 81.69 266 CYS A O 1
ATOM 2122 N N . ILE A 1 267 ? -16.717 -9.913 9.138 1.00 81.56 267 ILE A N 1
ATOM 2123 C CA . ILE A 1 267 ? -18.161 -10.103 8.979 1.00 81.56 267 ILE A CA 1
ATOM 2124 C C . ILE A 1 267 ? -18.848 -9.815 10.310 1.00 81.56 267 ILE A C 1
ATOM 2126 O O . ILE A 1 267 ? -18.397 -10.257 11.363 1.00 81.56 267 ILE A O 1
ATOM 2130 N N . GLY A 1 268 ? -19.962 -9.082 10.249 1.00 71.44 268 GLY A N 1
ATOM 2131 C CA . GLY A 1 268 ? -20.790 -8.809 11.421 1.00 71.44 268 GLY A CA 1
ATOM 2132 C C . GLY A 1 268 ? -20.195 -7.744 12.334 1.00 71.44 268 GLY A C 1
ATOM 2133 O O . GLY A 1 268 ? -20.126 -7.951 13.539 1.00 71.44 268 GLY A O 1
ATOM 2134 N N . CYS A 1 269 ? -19.768 -6.615 11.767 1.00 76.81 269 CYS A N 1
ATOM 2135 C CA . CYS A 1 269 ? -19.404 -5.454 12.567 1.00 76.81 269 CYS A CA 1
ATOM 2136 C C . CYS A 1 269 ? -20.689 -4.772 13.072 1.00 76.81 269 CYS A C 1
ATOM 2138 O O . CYS A 1 269 ? -21.563 -4.409 12.280 1.00 76.81 269 CYS A O 1
ATOM 2140 N N . HIS A 1 270 ? -20.826 -4.593 14.380 1.00 79.44 270 HIS A N 1
ATOM 2141 C CA . HIS A 1 270 ? -21.897 -3.805 14.988 1.00 79.44 270 HIS A CA 1
ATOM 2142 C C . HIS A 1 270 ? -21.268 -2.610 15.694 1.00 79.44 270 HIS A C 1
ATOM 2144 O O . HIS A 1 270 ? -20.308 -2.773 16.436 1.00 79.44 270 HIS A O 1
ATOM 2150 N N . ASN A 1 271 ? -21.781 -1.414 15.418 1.00 84.56 271 ASN A N 1
ATOM 2151 C CA . ASN A 1 271 ? -21.317 -0.179 16.032 1.00 84.56 271 ASN A CA 1
ATOM 2152 C C . ASN A 1 271 ? -22.437 0.424 16.872 1.00 84.56 271 ASN A C 1
ATOM 2154 O O . ASN A 1 271 ? -23.521 0.698 16.348 1.00 84.56 271 ASN A O 1
ATOM 2158 N N . ALA A 1 272 ? -22.148 0.657 18.148 1.00 88.31 272 ALA A N 1
ATOM 2159 C CA . ALA A 1 272 ? -23.038 1.351 19.068 1.00 88.31 272 ALA A CA 1
ATOM 2160 C C . ALA A 1 272 ? -22.256 2.415 19.836 1.00 88.31 272 ALA A C 1
ATOM 2162 O O . ALA A 1 272 ? -21.063 2.251 20.094 1.00 88.31 272 ALA A O 1
ATOM 2163 N N . TYR A 1 273 ? -22.922 3.511 20.179 1.00 89.56 273 TYR A N 1
ATOM 2164 C CA . TYR A 1 273 ? -22.335 4.538 21.022 1.00 89.56 273 TYR A CA 1
ATOM 2165 C C . TYR A 1 273 ? -22.625 4.229 22.490 1.00 89.56 273 TYR A C 1
ATOM 2167 O O . TYR A 1 273 ? -23.787 4.117 22.884 1.00 89.56 273 TYR A O 1
ATOM 2175 N N . ASP A 1 274 ? -21.575 4.122 23.297 1.00 92.12 274 ASP A N 1
ATOM 2176 C CA . ASP A 1 274 ? -21.669 4.001 24.748 1.00 92.12 274 ASP A CA 1
ATOM 2177 C C . ASP A 1 274 ? -21.132 5.282 25.389 1.00 92.12 274 ASP A C 1
ATOM 2179 O O . ASP A 1 274 ? -19.979 5.649 25.191 1.00 92.12 274 ASP A O 1
ATOM 2183 N N . GLU A 1 275 ? -21.975 5.972 26.156 1.00 92.00 275 GLU A N 1
ATOM 2184 C CA . GLU A 1 275 ? -21.628 7.202 26.877 1.00 92.00 275 GLU A CA 1
ATOM 2185 C C . GLU A 1 275 ? -20.686 6.959 28.067 1.00 92.00 275 GLU A C 1
ATOM 2187 O O . GLU A 1 275 ? -19.97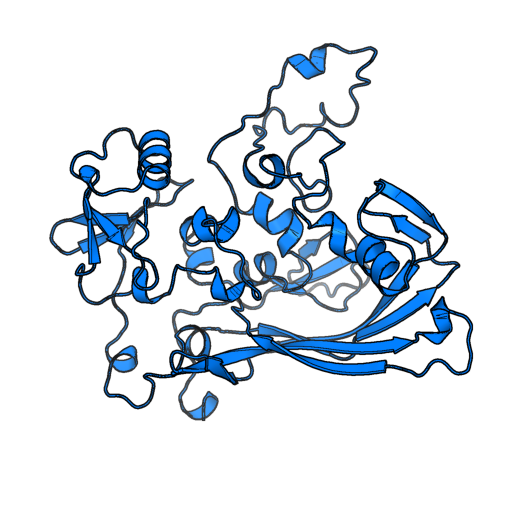2 7.868 28.487 1.00 92.00 275 GLU A O 1
ATOM 2192 N N . ASN A 1 276 ? -20.639 5.732 28.587 1.00 93.38 276 ASN A N 1
ATOM 2193 C CA . ASN A 1 276 ? -19.799 5.335 29.714 1.00 93.38 276 ASN A CA 1
ATOM 2194 C C . ASN A 1 276 ? -18.463 4.724 29.273 1.00 93.38 276 ASN A C 1
ATOM 2196 O O . ASN A 1 276 ? -17.563 4.573 30.102 1.00 93.38 276 ASN A O 1
ATOM 2200 N N . GLU A 1 277 ? -18.290 4.460 27.979 1.00 93.31 277 GLU A N 1
ATOM 2201 C CA . GLU A 1 277 ? -17.024 3.968 27.449 1.00 93.31 277 GLU A CA 1
ATOM 2202 C C . GLU A 1 277 ? -15.959 5.080 27.440 1.00 93.31 277 GLU A C 1
ATOM 2204 O O . GLU A 1 277 ? -16.222 6.185 26.940 1.00 93.31 277 GLU A O 1
ATOM 2209 N N . PRO A 1 278 ? -14.743 4.824 27.956 1.00 91.75 278 PRO A N 1
ATOM 2210 C CA . PRO A 1 278 ? -13.608 5.715 27.762 1.00 91.75 278 PRO A CA 1
ATOM 2211 C C . PRO A 1 278 ? -13.327 5.920 26.268 1.00 91.75 278 PRO A C 1
ATOM 2213 O O . PRO A 1 278 ? -13.077 4.982 25.517 1.00 91.75 278 PRO A O 1
ATOM 2216 N N . GLY A 1 279 ? -13.366 7.169 25.822 1.00 88.94 279 GLY A N 1
ATOM 2217 C CA . GLY A 1 279 ? -13.138 7.553 24.436 1.00 88.94 279 GLY A CA 1
ATOM 2218 C C . GLY A 1 279 ? -11.904 8.429 24.266 1.00 88.94 279 GLY A C 1
ATOM 2219 O O . GLY A 1 279 ? -11.325 8.953 25.218 1.00 88.94 279 GLY A O 1
ATOM 2220 N N . TYR A 1 280 ? -11.534 8.658 23.009 1.00 87.81 280 TYR A N 1
ATOM 2221 C CA . TYR A 1 280 ? -10.455 9.572 22.654 1.00 87.81 280 TYR A CA 1
ATOM 2222 C C . TYR A 1 280 ? -10.856 10.425 21.450 1.00 87.81 280 TYR A C 1
ATOM 2224 O O . TYR A 1 280 ? -11.260 9.901 20.414 1.00 87.81 280 TYR A O 1
ATOM 2232 N N . ASP A 1 281 ? -10.763 11.749 21.573 1.00 87.56 281 ASP A N 1
ATOM 2233 C CA . ASP A 1 281 ? -10.914 12.663 20.438 1.00 87.56 281 ASP A CA 1
ATOM 2234 C C . ASP A 1 281 ? -9.571 12.749 19.703 1.00 87.56 281 ASP A C 1
ATOM 2236 O O . ASP A 1 281 ? -8.671 13.484 20.117 1.00 87.56 281 ASP A O 1
ATOM 2240 N N . MET A 1 282 ? -9.428 12.014 18.596 1.00 86.19 282 MET A N 1
ATOM 2241 C CA . MET A 1 282 ? -8.181 11.971 17.820 1.00 86.19 282 MET A CA 1
ATOM 2242 C C . MET A 1 282 ? -7.881 13.272 17.056 1.00 86.19 282 MET A C 1
ATOM 2244 O O . MET A 1 282 ? -6.768 13.425 16.558 1.00 86.19 282 MET A O 1
ATOM 2248 N N . VAL A 1 283 ? -8.830 14.214 16.941 1.00 84.50 283 VAL A N 1
ATOM 2249 C CA . VAL A 1 283 ? -8.561 15.556 16.384 1.00 84.50 283 VAL A CA 1
ATOM 2250 C C . VAL A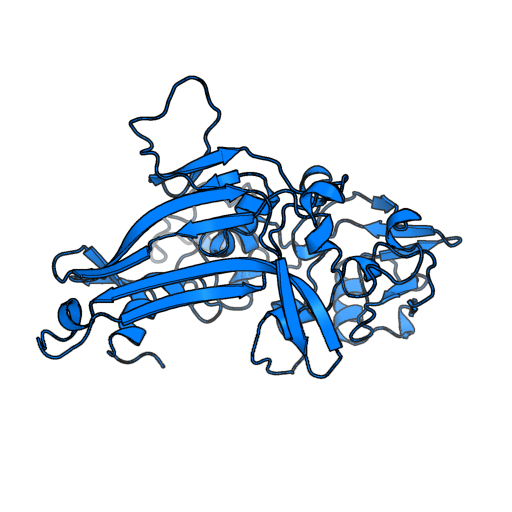 1 283 ? -7.886 16.421 17.445 1.00 84.50 283 VAL A C 1
ATOM 2252 O O . VAL A 1 283 ? -6.914 17.133 17.176 1.00 84.50 283 VAL A O 1
ATOM 2255 N N . LYS A 1 284 ? -8.420 16.387 18.669 1.00 84.88 284 LYS A N 1
ATOM 2256 C CA . LYS A 1 284 ? -7.925 17.210 19.778 1.00 84.88 284 LYS A CA 1
ATOM 2257 C C . LYS A 1 284 ? -6.773 16.563 20.534 1.00 84.88 284 LYS A C 1
ATOM 2259 O O . LYS A 1 284 ? -6.053 17.297 21.211 1.00 84.88 284 LYS A O 1
ATOM 2264 N N . ASN A 1 285 ? -6.568 15.260 20.364 1.00 82.38 285 ASN A N 1
ATOM 2265 C CA . ASN A 1 285 ? -5.657 14.424 21.140 1.00 82.38 285 ASN A CA 1
ATOM 2266 C C . ASN A 1 285 ? -5.941 14.528 22.643 1.00 82.38 285 ASN A C 1
ATOM 2268 O O . ASN A 1 285 ? -5.066 14.887 23.429 1.00 82.38 285 ASN A O 1
ATOM 2272 N N . LEU A 1 286 ? -7.201 14.295 23.018 1.00 87.81 286 LEU A N 1
ATOM 2273 C CA . LEU A 1 286 ? -7.678 14.362 24.398 1.00 87.81 286 LEU A CA 1
ATOM 2274 C C . LEU A 1 286 ? -8.566 13.160 24.707 1.00 87.81 286 LEU A C 1
ATOM 2276 O O . LEU A 1 286 ? -9.409 12.779 23.892 1.00 87.81 286 LEU A O 1
ATOM 2280 N N . GLU A 1 287 ? -8.407 12.615 25.909 1.00 91.00 287 GLU A N 1
ATOM 2281 C CA . GLU A 1 287 ? -9.361 11.665 26.474 1.00 91.00 287 GLU A CA 1
ATOM 2282 C C . GLU A 1 287 ? -10.733 12.326 26.617 1.00 91.00 287 GLU A C 1
ATOM 2284 O O . GLU A 1 287 ? -10.853 13.524 26.900 1.00 91.00 287 GLU A O 1
ATOM 2289 N N . LYS A 1 288 ? -11.782 11.535 26.411 1.00 91.75 288 LYS A N 1
ATOM 2290 C CA . LYS A 1 288 ? -13.161 11.963 26.610 1.00 91.75 288 LYS A CA 1
ATOM 2291 C C . LYS A 1 288 ? -13.993 10.821 27.166 1.00 91.75 288 LYS A C 1
ATOM 2293 O O . LYS A 1 288 ? -13.624 9.657 27.070 1.00 91.75 288 LYS A O 1
ATOM 2298 N N . GLN A 1 289 ? -15.151 11.175 27.694 1.00 92.12 289 GLN A N 1
ATOM 2299 C CA . GLN A 1 289 ? -16.164 10.212 28.084 1.00 92.12 289 GLN A CA 1
ATOM 2300 C C . GLN A 1 289 ? -17.121 9.997 26.904 1.00 92.12 289 GLN A C 1
ATOM 2302 O O . GLN A 1 289 ? -17.559 10.967 26.280 1.00 92.12 289 GLN A O 1
ATOM 2307 N N . GLY A 1 290 ? -17.405 8.739 26.588 1.00 91.12 290 GLY A N 1
ATOM 2308 C CA . GLY A 1 290 ? -18.325 8.325 25.542 1.00 91.12 290 GLY A CA 1
ATOM 2309 C C . GLY A 1 290 ? -17.650 8.010 24.205 1.00 91.12 290 GLY A C 1
ATOM 2310 O O . GLY A 1 290 ? -17.005 8.873 23.591 1.00 91.12 290 GLY A O 1
ATOM 2311 N N . SER A 1 291 ? -17.840 6.787 23.706 1.00 92.06 291 SER A N 1
ATOM 2312 C CA . SER A 1 291 ? -17.230 6.315 22.466 1.00 92.06 291 SER A CA 1
ATOM 2313 C C . SER A 1 291 ? -18.136 5.427 21.616 1.00 92.06 291 SER A C 1
ATOM 2315 O O . SER A 1 291 ? -18.995 4.712 22.119 1.00 92.06 291 SER A O 1
ATOM 2317 N N . TRP A 1 292 ? -17.905 5.449 20.302 1.00 89.25 292 TRP A N 1
ATOM 2318 C CA . TRP A 1 292 ? -18.338 4.369 19.423 1.00 89.25 292 TRP A CA 1
ATOM 2319 C C . TRP A 1 292 ? -17.527 3.109 19.726 1.00 89.25 292 TRP A C 1
ATOM 2321 O O . TRP A 1 292 ? -16.296 3.146 19.713 1.00 89.25 292 TRP A O 1
ATOM 2331 N N . VAL A 1 293 ? -18.230 2.013 19.989 1.00 87.88 293 VAL A N 1
ATOM 2332 C CA . VAL A 1 293 ? -17.659 0.694 20.256 1.00 87.88 293 VAL A CA 1
ATOM 2333 C C . VAL A 1 293 ? -17.931 -0.207 19.060 1.00 87.88 293 VAL A C 1
ATOM 2335 O O . VAL A 1 293 ? -19.081 -0.386 18.649 1.00 87.88 293 VAL A O 1
ATOM 2338 N N . GLU A 1 294 ? -16.860 -0.776 18.508 1.00 83.62 294 GLU A N 1
ATOM 2339 C CA . GLU A 1 294 ? -16.925 -1.780 17.450 1.00 83.62 294 GLU A CA 1
ATOM 2340 C C . GLU A 1 294 ? -17.003 -3.182 18.055 1.00 83.62 294 GLU A C 1
ATOM 2342 O O . GLU A 1 294 ? -16.059 -3.676 18.668 1.00 83.62 294 GLU A O 1
ATOM 2347 N N . PHE A 1 295 ? -18.118 -3.859 17.814 1.00 83.31 295 PHE A N 1
ATOM 2348 C CA . PHE A 1 295 ? -18.261 -5.290 18.037 1.00 83.31 295 PHE A CA 1
ATOM 2349 C C . PHE A 1 295 ? -18.008 -6.019 16.725 1.00 83.31 295 PHE A C 1
ATOM 2351 O O . PHE A 1 295 ? -18.479 -5.594 15.670 1.00 83.31 295 PHE A O 1
ATOM 2358 N N . VAL A 1 296 ? -17.293 -7.136 16.783 1.00 82.06 296 VAL A N 1
ATOM 2359 C CA . VAL A 1 296 ? -16.919 -7.917 15.602 1.00 82.06 296 VAL A CA 1
ATOM 2360 C C . VAL A 1 296 ? -17.483 -9.325 15.723 1.00 82.06 296 VAL A C 1
ATOM 2362 O O . VAL A 1 296 ? -17.362 -9.951 16.772 1.00 82.06 296 VAL A O 1
ATOM 2365 N N . GLY A 1 297 ? -18.079 -9.826 14.639 1.00 82.81 297 GLY A N 1
ATOM 2366 C CA . GLY A 1 297 ? -18.537 -11.209 14.540 1.00 82.81 297 GLY A CA 1
ATOM 2367 C C . GLY A 1 297 ? -17.401 -12.175 14.214 1.00 82.81 297 GLY A C 1
ATOM 2368 O O . GLY A 1 297 ? -17.051 -13.021 15.029 1.00 82.81 297 GLY A O 1
ATOM 2369 N N . GLU A 1 298 ? -16.822 -12.056 13.018 1.00 86.56 298 GLU A N 1
ATOM 2370 C CA . GLU A 1 298 ? -15.820 -13.003 12.515 1.00 86.56 298 GLU A CA 1
ATOM 2371 C C . GLU A 1 298 ? -14.679 -12.314 11.762 1.00 86.56 298 GLU A C 1
ATOM 2373 O O . GLU A 1 298 ? -14.917 -11.423 10.939 1.00 86.56 298 GLU A O 1
ATOM 2378 N N . TYR A 1 299 ? -13.453 -12.802 11.982 1.00 89.38 299 TYR A N 1
ATOM 2379 C CA . TYR A 1 299 ? -12.278 -12.522 11.155 1.00 89.38 299 TYR A CA 1
ATOM 2380 C C . TYR A 1 299 ? -11.851 -13.776 10.403 1.00 89.38 299 TYR A C 1
ATOM 2382 O O . TYR A 1 299 ? -11.484 -14.783 11.006 1.00 89.38 299 TYR A O 1
ATOM 2390 N N . ASN A 1 300 ? -11.861 -13.690 9.075 1.00 91.19 300 ASN A N 1
ATOM 2391 C CA . ASN A 1 300 ? -11.569 -14.806 8.187 1.00 91.19 300 ASN A CA 1
ATOM 2392 C C . ASN A 1 300 ? -10.480 -14.425 7.175 1.00 91.19 300 ASN A C 1
ATOM 2394 O O . ASN A 1 300 ? -10.548 -13.361 6.556 1.00 91.19 300 ASN A O 1
ATOM 2398 N N . ALA A 1 301 ? -9.539 -15.342 6.938 1.00 94.00 301 ALA A N 1
ATOM 2399 C CA . ALA A 1 301 ? -8.568 -15.272 5.850 1.00 94.00 301 ALA A CA 1
ATOM 2400 C C . ALA A 1 301 ? -8.831 -16.407 4.860 1.00 94.00 301 ALA A C 1
ATOM 2402 O O . ALA A 1 301 ? -8.742 -17.585 5.205 1.00 94.00 301 ALA A O 1
ATOM 2403 N N . GLY A 1 302 ? -9.140 -16.057 3.617 1.00 93.56 302 GLY A N 1
ATOM 2404 C CA . GLY A 1 302 ? -9.403 -17.036 2.568 1.00 93.56 302 GLY A CA 1
ATOM 2405 C C . GLY A 1 302 ? -9.180 -16.449 1.187 1.00 93.56 302 GLY A C 1
ATOM 2406 O O . GLY A 1 302 ? -8.860 -15.270 1.056 1.00 93.56 302 GLY A O 1
ATOM 2407 N N . LEU A 1 303 ? -9.344 -17.265 0.145 1.00 93.62 303 LEU A N 1
ATOM 2408 C CA . LEU A 1 303 ? -9.265 -16.770 -1.229 1.00 93.62 303 LEU A CA 1
ATOM 2409 C C . LEU A 1 303 ? -10.254 -15.612 -1.425 1.00 93.62 303 LEU A C 1
ATOM 2411 O O . LEU A 1 303 ? -11.412 -15.738 -1.016 1.00 93.62 303 LEU A O 1
ATOM 2415 N N . PRO A 1 304 ? -9.833 -14.504 -2.056 1.00 91.88 304 PRO A N 1
ATOM 2416 C CA . PRO A 1 304 ? -10.731 -13.386 -2.265 1.00 91.88 304 PRO A CA 1
ATOM 2417 C C . PRO A 1 304 ? -11.910 -13.788 -3.152 1.00 91.88 304 PRO A C 1
ATOM 2419 O O . PRO A 1 304 ? -11.771 -14.525 -4.139 1.00 91.88 304 PRO A O 1
ATOM 2422 N N . VAL A 1 305 ? -13.072 -13.231 -2.823 1.00 91.38 305 VAL A N 1
ATOM 2423 C CA . VAL A 1 305 ? -14.209 -13.205 -3.741 1.00 91.38 305 VAL A CA 1
ATOM 2424 C C . VAL A 1 305 ? -13.835 -12.316 -4.925 1.00 91.38 305 VAL A C 1
ATOM 2426 O O . VAL A 1 305 ? -13.083 -11.353 -4.777 1.00 91.38 305 VAL A O 1
ATOM 2429 N N . LEU A 1 306 ? -14.333 -12.648 -6.113 1.00 93.94 306 LEU A N 1
ATOM 2430 C CA . LEU A 1 306 ? -14.104 -11.857 -7.317 1.00 93.94 306 LEU A CA 1
ATOM 2431 C C . LEU A 1 306 ? -15.352 -11.043 -7.655 1.00 93.94 306 LEU A C 1
ATOM 2433 O O . LEU A 1 306 ? -16.473 -11.542 -7.571 1.00 93.94 306 LEU A O 1
ATOM 2437 N N . GLY A 1 307 ? -15.146 -9.788 -8.039 1.00 93.81 307 GLY A N 1
ATOM 2438 C CA . GLY A 1 307 ? -16.193 -8.882 -8.496 1.00 93.81 307 GLY A CA 1
ATOM 2439 C C . GLY A 1 307 ? -15.835 -8.258 -9.838 1.00 93.81 307 GLY A C 1
ATOM 2440 O O . GLY A 1 307 ? -14.662 -8.150 -10.188 1.00 93.81 307 GLY A O 1
ATOM 2441 N N . ILE A 1 308 ? -16.855 -7.834 -10.586 1.00 94.12 308 ILE A N 1
ATOM 2442 C CA . ILE A 1 308 ? -16.682 -7.111 -11.850 1.00 94.12 308 ILE A CA 1
ATOM 2443 C C . ILE A 1 308 ? -16.749 -5.616 -11.554 1.00 94.12 308 ILE A C 1
ATOM 2445 O O . ILE A 1 308 ? -17.815 -5.082 -11.239 1.00 94.12 308 ILE A O 1
ATOM 2449 N N . ARG A 1 309 ? -15.619 -4.926 -11.685 1.00 92.00 309 ARG A N 1
ATOM 2450 C CA . ARG A 1 309 ? -15.558 -3.468 -11.637 1.00 92.00 309 ARG A CA 1
ATOM 2451 C C . ARG A 1 309 ? -15.788 -2.918 -13.036 1.00 92.00 309 ARG A C 1
ATOM 2453 O O . ARG A 1 309 ? -15.036 -3.236 -13.948 1.00 92.00 309 ARG A O 1
ATOM 2460 N N . LYS A 1 310 ? -16.806 -2.072 -13.192 1.00 92.00 310 LYS A N 1
ATOM 2461 C CA . LYS A 1 310 ? -17.084 -1.349 -14.438 1.00 92.00 310 LYS A CA 1
ATOM 2462 C C . LYS A 1 310 ? -16.602 0.088 -14.309 1.00 92.00 310 LYS A C 1
ATOM 2464 O O . LYS A 1 310 ? -16.979 0.784 -13.370 1.00 92.00 310 LYS A O 1
ATOM 2469 N N . THR A 1 311 ? -15.785 0.526 -15.251 1.00 84.94 311 THR A N 1
ATOM 2470 C CA . THR A 1 311 ? -15.310 1.904 -15.380 1.00 84.94 311 THR A CA 1
ATOM 2471 C C . THR A 1 311 ? -15.713 2.448 -16.749 1.00 84.94 311 THR A C 1
ATOM 2473 O O . THR A 1 311 ? -16.200 1.717 -17.611 1.00 84.94 311 THR A O 1
ATOM 2476 N N . ALA A 1 312 ? -15.477 3.739 -16.987 1.00 83.44 312 ALA A N 1
ATOM 2477 C CA . ALA A 1 312 ? -15.637 4.312 -18.323 1.00 83.44 312 ALA A CA 1
ATOM 2478 C C . ALA A 1 312 ? -14.700 3.664 -19.367 1.00 83.44 312 ALA A C 1
ATOM 2480 O O . ALA A 1 312 ? -14.991 3.707 -20.558 1.00 83.44 312 ALA A O 1
ATOM 2481 N N . SER A 1 313 ? -13.587 3.065 -18.926 1.00 80.25 313 SER A N 1
ATOM 2482 C CA . SER A 1 313 ? -12.572 2.449 -19.786 1.00 80.25 313 SER A CA 1
ATOM 2483 C C . SER A 1 313 ? -12.790 0.955 -20.043 1.00 80.25 313 SER A C 1
ATOM 2485 O O . SER A 1 313 ? -12.048 0.377 -20.833 1.00 80.25 313 SER A O 1
ATOM 2487 N N . GLY A 1 314 ? -13.772 0.319 -19.395 1.00 88.88 314 GLY A N 1
ATOM 2488 C CA . GLY A 1 314 ? -14.074 -1.099 -19.588 1.00 88.88 314 GLY A CA 1
ATOM 2489 C C . GLY A 1 314 ? -14.517 -1.797 -18.308 1.00 88.88 314 GLY A C 1
ATOM 2490 O O . GLY A 1 314 ? -14.998 -1.169 -17.365 1.00 88.88 314 GLY A O 1
ATOM 2491 N N . GLN A 1 315 ? -14.363 -3.117 -18.282 1.00 93.62 315 GLN A N 1
ATOM 2492 C CA . GLN A 1 315 ? -14.633 -3.927 -17.103 1.00 93.62 315 GLN A CA 1
ATOM 2493 C C . GLN A 1 315 ? -13.412 -4.757 -16.718 1.00 93.62 315 GLN A C 1
ATOM 2495 O O . GLN A 1 315 ? -12.617 -5.142 -17.570 1.00 93.62 315 GLN A O 1
ATOM 2500 N N . GLU A 1 316 ? -13.274 -5.020 -15.425 1.00 93.75 316 GLU A N 1
ATOM 2501 C CA . GLU A 1 316 ? -12.173 -5.803 -14.878 1.00 93.75 316 GLU A CA 1
ATOM 2502 C C . GLU A 1 316 ? -12.670 -6.681 -13.726 1.00 93.75 316 GLU A C 1
ATOM 2504 O O . GLU A 1 316 ? -13.410 -6.226 -12.850 1.00 93.75 316 GLU A O 1
ATOM 2509 N N . ILE A 1 317 ? -12.251 -7.942 -13.718 1.00 94.81 317 ILE A N 1
ATOM 2510 C CA . ILE A 1 317 ? -12.470 -8.901 -12.643 1.00 94.81 317 ILE A CA 1
ATOM 2511 C C . ILE A 1 317 ? -11.350 -8.726 -11.616 1.00 94.81 317 ILE A C 1
ATOM 2513 O O . ILE A 1 317 ? -10.167 -8.967 -11.890 1.00 94.81 317 ILE A O 1
ATOM 2517 N N . ILE A 1 318 ? -11.733 -8.313 -10.413 1.00 95.12 318 ILE A N 1
ATOM 2518 C CA . ILE A 1 318 ? -10.818 -7.948 -9.330 1.00 95.12 318 ILE A CA 1
ATOM 2519 C C . ILE A 1 318 ? -11.199 -8.638 -8.018 1.00 95.12 318 ILE A C 1
ATOM 2521 O O . ILE A 1 318 ? -12.369 -8.987 -7.833 1.00 95.12 318 ILE A O 1
ATOM 2525 N N . PRO A 1 319 ? -10.250 -8.807 -7.080 1.00 94.94 319 PRO A N 1
ATOM 2526 C CA . PRO A 1 319 ? -10.585 -9.153 -5.709 1.00 94.94 319 PRO A CA 1
ATOM 2527 C C . PRO A 1 319 ? -11.522 -8.112 -5.093 1.00 94.94 319 PRO A C 1
ATOM 2529 O O . PRO A 1 319 ? -11.298 -6.902 -5.196 1.00 94.94 319 PRO A O 1
ATOM 2532 N N . VAL A 1 320 ? -12.550 -8.598 -4.413 1.00 93.44 320 VAL A N 1
ATOM 2533 C CA . VAL A 1 320 ? -13.427 -7.805 -3.558 1.00 93.44 320 VAL A CA 1
ATOM 2534 C C . VAL A 1 320 ? -13.487 -8.453 -2.185 1.00 93.44 320 VAL A C 1
ATOM 2536 O O . VAL A 1 320 ? -13.526 -9.678 -2.055 1.00 93.44 320 VAL A O 1
ATOM 2539 N N . VAL A 1 321 ? -13.504 -7.624 -1.150 1.00 90.44 321 VAL A N 1
ATOM 2540 C CA . VAL A 1 321 ? -13.698 -8.070 0.232 1.00 90.44 321 VAL A CA 1
ATOM 2541 C C . VAL A 1 321 ? -14.944 -7.405 0.801 1.00 90.44 321 VAL A C 1
ATOM 2543 O O . VAL A 1 321 ? -15.304 -6.309 0.351 1.00 90.44 321 VAL A O 1
ATOM 2546 N N . PRO A 1 322 ? -15.621 -8.027 1.781 1.00 86.31 322 PRO A N 1
ATOM 2547 C CA . PRO A 1 322 ? -16.581 -7.314 2.609 1.00 86.31 322 PRO A CA 1
ATOM 2548 C C . PRO A 1 322 ? -15.836 -6.152 3.272 1.00 86.31 322 PRO A C 1
ATOM 2550 O O . PRO A 1 322 ? -14.998 -6.366 4.143 1.00 86.31 322 PRO A O 1
ATOM 2553 N N . GLY A 1 323 ? -16.072 -4.932 2.790 1.00 69.75 323 GLY A N 1
ATOM 2554 C CA . GLY A 1 323 ? -15.412 -3.743 3.319 1.00 69.75 323 GLY A CA 1
ATOM 2555 C C . GLY A 1 323 ? -16.023 -3.370 4.661 1.00 69.75 323 GLY A C 1
ATOM 2556 O O . GLY A 1 323 ? -15.307 -3.104 5.616 1.00 69.75 323 GLY A O 1
ATOM 2557 N N . MET A 1 324 ? -17.358 -3.405 4.719 1.00 72.94 324 MET A N 1
ATOM 2558 C CA . MET A 1 324 ? -18.164 -3.058 5.883 1.00 72.94 324 MET A CA 1
ATOM 2559 C C . MET A 1 324 ? -19.513 -3.789 5.796 1.00 72.94 324 MET A C 1
ATOM 2561 O O . MET A 1 324 ? -20.402 -3.404 5.031 1.00 72.94 324 MET A O 1
ATOM 2565 N N . VAL A 1 325 ? -19.671 -4.868 6.565 1.00 80.31 325 VAL A N 1
ATOM 2566 C CA . VAL A 1 325 ? -20.988 -5.454 6.862 1.00 80.31 325 VAL A CA 1
ATOM 2567 C C . VAL A 1 325 ? -21.392 -4.934 8.228 1.00 80.31 325 VAL A C 1
ATOM 2569 O O . VAL A 1 325 ? -20.963 -5.479 9.243 1.00 80.31 325 VAL A O 1
ATOM 2572 N N . LEU A 1 326 ? -22.148 -3.837 8.223 1.00 79.00 326 LEU A N 1
ATOM 2573 C CA . LEU A 1 326 ? -22.407 -3.025 9.402 1.00 79.00 326 LEU A CA 1
ATOM 2574 C C . LEU A 1 326 ? -23.876 -3.049 9.787 1.00 79.00 326 LEU A C 1
ATOM 2576 O O . LEU A 1 326 ? -24.755 -2.871 8.939 1.00 79.00 326 LEU A O 1
ATOM 2580 N N . THR A 1 327 ? -24.102 -3.181 11.087 1.00 85.19 327 THR A N 1
ATOM 2581 C CA . THR A 1 327 ? -25.307 -2.681 11.751 1.00 85.19 327 THR A CA 1
ATOM 2582 C C . THR A 1 327 ? -24.901 -1.449 12.557 1.00 85.19 327 THR A C 1
ATOM 2584 O O . THR A 1 327 ? -23.881 -1.493 13.243 1.00 85.19 327 THR A O 1
ATOM 2587 N N . ILE A 1 328 ? -25.645 -0.350 12.445 1.00 85.19 328 ILE A N 1
ATOM 2588 C CA . ILE A 1 328 ? -25.412 0.881 13.212 1.00 85.19 328 ILE A CA 1
ATOM 2589 C C . ILE A 1 328 ? -26.686 1.201 13.987 1.00 85.19 328 ILE A C 1
ATOM 2591 O O . ILE A 1 328 ? -27.746 1.382 13.379 1.00 85.19 328 ILE A O 1
ATOM 2595 N N . ASP A 1 329 ? -26.565 1.283 15.309 1.00 87.88 329 ASP A N 1
ATOM 2596 C CA . ASP A 1 329 ? -27.637 1.724 16.199 1.00 87.88 329 ASP A CA 1
ATOM 2597 C C . ASP A 1 329 ? -27.561 3.240 16.413 1.00 87.88 329 ASP A C 1
ATOM 2599 O O . ASP A 1 329 ? -26.852 3.731 17.290 1.00 87.88 329 ASP A O 1
ATOM 2603 N N . LEU A 1 330 ? -28.276 3.998 15.580 1.00 84.44 330 LEU A N 1
ATOM 2604 C CA . LEU A 1 330 ? -28.321 5.460 15.682 1.00 84.44 330 LEU A CA 1
ATOM 2605 C C . LEU A 1 330 ? -28.994 5.943 16.974 1.00 84.44 330 LEU A C 1
ATOM 2607 O O . LEU A 1 330 ? -28.534 6.928 17.559 1.00 84.44 330 LEU A O 1
ATOM 2611 N N . ALA A 1 331 ? -30.019 5.225 17.443 1.00 88.06 331 ALA A N 1
ATOM 2612 C CA . ALA A 1 331 ? -30.758 5.571 18.651 1.00 88.06 331 ALA A CA 1
ATOM 2613 C C . ALA A 1 331 ? -29.853 5.544 19.895 1.00 88.06 331 ALA A C 1
ATOM 2615 O O . ALA A 1 331 ? -30.063 6.326 20.825 1.00 88.06 331 ALA A O 1
ATOM 2616 N N . SER A 1 332 ? -28.796 4.718 19.896 1.00 86.88 332 SER A N 1
ATOM 2617 C CA . SER A 1 332 ? -27.788 4.704 20.970 1.00 86.88 332 SER A CA 1
ATOM 2618 C C . SER A 1 332 ? -27.093 6.063 21.179 1.00 86.88 332 SER A C 1
ATOM 2620 O O . SER A 1 332 ? -26.777 6.430 22.318 1.00 86.88 332 SER A O 1
ATOM 2622 N N . TYR A 1 333 ? -26.922 6.842 20.102 1.00 87.31 333 TYR A N 1
ATOM 2623 C CA . TYR A 1 333 ? -26.300 8.166 20.123 1.00 87.31 333 TYR A CA 1
ATOM 2624 C C . TYR A 1 333 ? -27.330 9.288 20.294 1.00 87.31 333 TYR A C 1
ATOM 2626 O O . TYR A 1 333 ? -27.206 10.110 21.198 1.00 87.31 333 TYR A O 1
ATOM 2634 N N . THR A 1 334 ? -28.351 9.337 19.432 1.00 87.75 334 THR A N 1
ATOM 2635 C CA . THR A 1 334 ? -29.327 10.446 19.397 1.00 87.75 334 THR A CA 1
ATOM 2636 C C . THR A 1 334 ? -30.333 10.395 20.541 1.00 87.75 334 THR A C 1
ATOM 2638 O O . THR A 1 334 ? -30.927 11.418 20.880 1.00 87.75 334 THR A O 1
ATOM 2641 N N . LYS A 1 335 ? -30.516 9.209 21.137 1.00 88.19 335 LYS A N 1
ATOM 2642 C CA . LYS A 1 335 ? -31.554 8.879 22.122 1.00 88.19 335 LYS A CA 1
ATOM 2643 C C . LYS A 1 335 ? -32.987 8.999 21.578 1.00 88.19 335 LYS A C 1
ATOM 2645 O O . LYS A 1 335 ? -33.934 8.948 22.364 1.00 88.19 335 LYS A O 1
ATOM 2650 N N . ASP A 1 336 ? -33.169 9.116 20.259 1.00 88.19 336 ASP A N 1
ATOM 2651 C CA . ASP A 1 336 ? -34.490 9.087 19.624 1.00 88.19 336 ASP A CA 1
ATOM 2652 C C . ASP A 1 336 ? -34.888 7.643 19.290 1.00 88.19 336 ASP A C 1
ATOM 2654 O O . ASP A 1 336 ? -34.240 6.968 18.495 1.00 88.19 336 ASP A O 1
ATOM 2658 N N . GLN A 1 337 ? -35.981 7.161 19.885 1.00 80.56 337 GLN A N 1
ATOM 2659 C CA . GLN A 1 337 ? -36.491 5.806 19.646 1.00 80.56 337 GLN A CA 1
ATOM 2660 C C . GLN A 1 337 ? -37.065 5.603 18.234 1.00 80.56 337 GLN A C 1
ATOM 2662 O O . GLN A 1 337 ? -37.314 4.462 17.844 1.00 80.56 337 GLN A O 1
ATOM 2667 N N . HIS A 1 338 ? -37.294 6.677 17.472 1.00 82.75 338 HIS A N 1
ATOM 2668 C CA . HIS A 1 338 ? -37.717 6.590 16.072 1.00 82.75 338 HIS A CA 1
ATOM 2669 C C . HIS A 1 338 ? -36.542 6.382 15.110 1.00 82.75 338 HIS A C 1
ATOM 2671 O O . HIS A 1 338 ? -36.769 6.026 13.947 1.00 82.75 338 HIS A O 1
ATOM 2677 N N . ASP A 1 339 ? -35.301 6.565 15.571 1.00 84.31 339 ASP A N 1
ATOM 2678 C CA . ASP A 1 339 ? -34.132 6.283 14.752 1.00 84.31 339 ASP A CA 1
ATOM 2679 C C . ASP A 1 339 ? -34.005 4.777 14.502 1.00 84.31 339 ASP A C 1
ATOM 2681 O O . ASP A 1 339 ? -34.047 3.940 15.403 1.00 84.31 339 ASP A O 1
ATOM 2685 N N . SER A 1 340 ? -33.879 4.419 13.224 1.00 79.88 340 SER A N 1
ATOM 2686 C CA . SER A 1 340 ? -33.844 3.024 12.788 1.00 79.88 340 SER A CA 1
ATOM 2687 C C . SER A 1 340 ? -32.435 2.440 12.850 1.00 79.88 340 SER A C 1
ATOM 2689 O O . SER A 1 340 ? -31.452 3.114 12.535 1.00 79.88 340 SER A O 1
ATOM 2691 N N . LEU A 1 341 ? -32.350 1.136 13.126 1.00 87.62 341 LEU A N 1
ATOM 2692 C CA . LEU A 1 341 ? -31.136 0.356 12.888 1.00 87.62 341 LEU A CA 1
ATOM 2693 C C . LEU A 1 341 ? -30.773 0.409 11.400 1.00 87.62 341 LEU A C 1
ATOM 2695 O O . LEU A 1 341 ? -31.543 -0.023 10.536 1.00 87.62 341 LEU A O 1
ATOM 2699 N N . LEU A 1 342 ? -29.579 0.908 11.093 1.00 86.81 342 LEU A N 1
ATOM 2700 C CA . LEU A 1 342 ? -29.071 0.930 9.728 1.00 86.81 342 LEU A CA 1
ATOM 2701 C C . LEU A 1 342 ? -28.259 -0.331 9.465 1.00 86.81 342 LEU A C 1
ATOM 2703 O O . LEU A 1 342 ? -27.182 -0.511 10.026 1.00 86.81 342 LEU A O 1
ATOM 2707 N N . PHE A 1 343 ? -28.748 -1.176 8.559 1.00 88.12 343 PHE A N 1
ATOM 2708 C CA . PHE A 1 343 ? -28.007 -2.338 8.080 1.00 88.12 343 PHE A CA 1
ATOM 2709 C C . PHE A 1 343 ? -27.483 -2.119 6.659 1.00 88.12 343 PHE A C 1
ATOM 2711 O O . PHE A 1 343 ? -28.247 -1.808 5.738 1.00 88.12 343 PHE A O 1
ATOM 2718 N N . LYS A 1 344 ? -26.176 -2.307 6.458 1.00 86.00 344 LYS A N 1
ATOM 2719 C CA . LYS A 1 344 ? -25.517 -2.212 5.149 1.00 86.00 344 LYS A CA 1
ATOM 2720 C C . LYS A 1 344 ? -24.555 -3.380 4.946 1.00 86.00 344 LYS A C 1
ATOM 2722 O O . LYS A 1 344 ? -23.759 -3.705 5.819 1.00 86.00 344 LYS A O 1
ATOM 2727 N N . ARG A 1 345 ? -24.599 -3.985 3.754 1.00 86.12 345 ARG A N 1
ATOM 2728 C CA . ARG A 1 345 ? -23.595 -4.949 3.275 1.00 86.12 345 ARG A CA 1
ATOM 2729 C C . ARG A 1 345 ? -22.827 -4.314 2.131 1.00 86.12 345 ARG A C 1
ATOM 2731 O O . ARG A 1 345 ? -23.356 -4.220 1.025 1.00 86.12 345 ARG A O 1
ATOM 2738 N N . LEU A 1 346 ? -21.613 -3.858 2.405 1.00 85.69 346 LEU A N 1
ATOM 2739 C CA . LEU A 1 346 ? -20.786 -3.157 1.432 1.00 85.69 346 LEU A CA 1
ATOM 2740 C C . LEU A 1 346 ? -19.548 -3.989 1.111 1.00 85.69 346 LEU A C 1
ATOM 2742 O O . LEU A 1 346 ? -18.809 -4.405 2.005 1.00 85.69 346 LEU A O 1
ATOM 2746 N N . PHE A 1 347 ? -19.324 -4.209 -0.182 1.00 86.81 347 PHE A N 1
ATOM 2747 C CA . PHE A 1 347 ? -18.103 -4.805 -0.709 1.00 86.81 347 PHE A CA 1
ATOM 2748 C C . PHE A 1 347 ? -17.248 -3.714 -1.331 1.00 86.81 347 PHE A C 1
ATOM 2750 O O . PHE A 1 347 ? -17.770 -2.820 -1.997 1.00 86.81 347 PHE A O 1
ATOM 2757 N N . ALA A 1 348 ? -15.942 -3.811 -1.121 1.00 88.12 348 ALA A N 1
ATOM 2758 C CA . ALA A 1 348 ? -14.976 -2.883 -1.679 1.00 88.12 348 ALA A CA 1
ATOM 2759 C C . ALA A 1 348 ? -13.976 -3.638 -2.566 1.00 88.12 348 ALA A C 1
ATOM 2761 O O . ALA A 1 348 ? -13.585 -4.762 -2.224 1.00 88.12 348 ALA A O 1
ATOM 2762 N N . PRO A 1 349 ? -13.541 -3.033 -3.687 1.00 90.69 349 PRO A N 1
ATOM 2763 C CA . PRO A 1 349 ? -12.319 -3.431 -4.373 1.00 90.69 349 PRO A CA 1
ATOM 2764 C C . PRO A 1 349 ? -11.163 -3.588 -3.384 1.00 90.69 349 PRO A C 1
ATOM 2766 O O . PRO A 1 349 ? -10.956 -2.723 -2.534 1.00 90.69 349 PRO A O 1
ATOM 2769 N N . ALA A 1 350 ? -10.394 -4.665 -3.513 1.00 89.62 350 ALA A N 1
ATOM 2770 C CA . ALA A 1 350 ? -9.242 -4.910 -2.660 1.00 89.62 350 ALA A CA 1
ATOM 2771 C C . ALA A 1 350 ? -7.997 -5.236 -3.485 1.00 89.62 350 ALA A C 1
ATOM 2773 O O . ALA A 1 350 ? -8.034 -6.043 -4.411 1.00 89.62 350 ALA A O 1
ATOM 2774 N N . ALA A 1 351 ? -6.870 -4.651 -3.087 1.00 92.56 351 ALA A N 1
ATOM 2775 C CA . ALA A 1 351 ? -5.546 -5.195 -3.353 1.00 92.56 351 ALA A CA 1
ATOM 2776 C C . ALA A 1 351 ? -5.081 -5.848 -2.041 1.00 92.56 351 ALA A C 1
ATOM 2778 O O . ALA A 1 351 ? -4.677 -5.127 -1.128 1.00 92.56 351 ALA A O 1
ATOM 2779 N N . PRO A 1 352 ? -5.191 -7.180 -1.882 1.00 94.06 352 PRO A N 1
ATOM 2780 C CA . PRO A 1 352 ? -4.975 -7.817 -0.582 1.00 94.06 352 PRO A CA 1
ATOM 2781 C C . PRO A 1 352 ? -3.546 -7.707 -0.042 1.00 94.06 352 PRO A C 1
ATOM 2783 O O . PRO A 1 352 ? -3.367 -7.816 1.167 1.00 94.06 352 PRO A O 1
ATOM 2786 N N . HIS A 1 353 ? -2.563 -7.459 -0.920 1.00 96.50 353 HIS A N 1
ATOM 2787 C CA . HIS A 1 353 ? -1.126 -7.483 -0.611 1.00 96.50 353 HIS A CA 1
ATOM 2788 C C . HIS A 1 353 ? -0.670 -8.847 -0.081 1.00 96.50 353 HIS A C 1
ATOM 2790 O O . HIS A 1 353 ? 0.044 -8.948 0.903 1.00 96.50 353 HIS A O 1
ATOM 2796 N N . THR A 1 354 ? -1.131 -9.915 -0.727 1.00 97.69 354 THR A N 1
ATOM 2797 C CA . THR A 1 354 ? -0.827 -11.315 -0.380 1.00 97.69 354 THR A CA 1
ATOM 2798 C C . THR A 1 354 ? -0.410 -12.091 -1.631 1.00 97.69 354 THR A C 1
ATOM 2800 O O . THR A 1 354 ? -0.751 -13.263 -1.823 1.00 97.69 354 THR A O 1
ATOM 2803 N N . THR A 1 355 ? 0.279 -11.409 -2.544 1.00 97.50 355 THR A N 1
ATOM 2804 C CA . THR A 1 355 ? 0.650 -11.929 -3.859 1.00 97.50 355 THR A CA 1
ATOM 2805 C C . THR A 1 355 ? 1.472 -13.202 -3.708 1.00 97.50 355 THR A C 1
ATOM 2807 O O . THR A 1 355 ? 2.466 -13.242 -2.984 1.00 97.50 355 THR A O 1
ATOM 2810 N N . ALA A 1 356 ? 1.087 -14.247 -4.430 1.00 96.12 356 ALA A N 1
ATOM 2811 C CA . ALA A 1 356 ? 1.770 -15.524 -4.481 1.00 96.12 356 ALA A CA 1
ATOM 2812 C C . ALA A 1 356 ? 2.360 -15.799 -5.864 1.00 96.12 356 ALA A C 1
ATOM 2814 O O . ALA A 1 356 ? 1.801 -15.447 -6.905 1.00 96.12 356 ALA A O 1
ATOM 2815 N N . ALA A 1 357 ? 3.480 -16.524 -5.871 1.00 93.62 357 ALA A N 1
ATOM 2816 C CA . ALA A 1 357 ? 4.149 -16.939 -7.102 1.00 93.62 357 ALA A CA 1
ATOM 2817 C C . ALA A 1 357 ? 3.250 -17.842 -7.963 1.00 93.62 357 ALA A C 1
ATOM 2819 O O .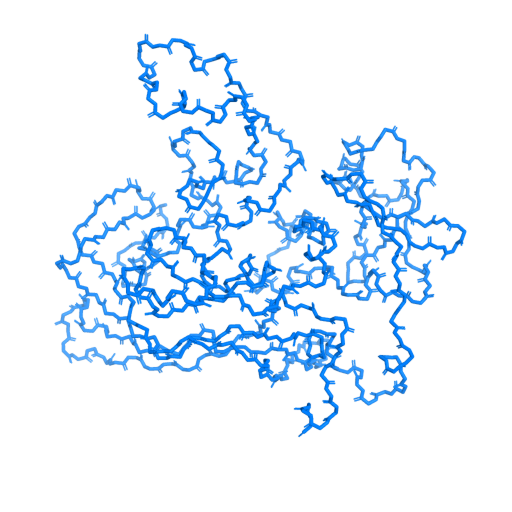 ALA A 1 357 ? 3.289 -17.784 -9.191 1.00 93.62 357 ALA A O 1
ATOM 2820 N N . LYS A 1 358 ? 2.428 -18.674 -7.313 1.00 92.31 358 LYS A N 1
ATOM 2821 C CA . LYS A 1 358 ? 1.442 -19.529 -7.970 1.00 92.31 358 LYS A CA 1
ATOM 2822 C C . LYS A 1 358 ? 0.073 -18.857 -7.917 1.00 92.31 358 LYS A C 1
ATOM 2824 O O . LYS A 1 358 ? -0.406 -18.545 -6.832 1.00 92.31 358 LYS A O 1
ATOM 2829 N N . GLY A 1 359 ? -0.544 -18.681 -9.082 1.00 90.44 359 GLY A N 1
ATOM 2830 C CA . GLY A 1 359 ? -1.919 -18.202 -9.175 1.00 90.44 359 GLY A CA 1
ATOM 2831 C C . GLY A 1 359 ? -2.959 -19.273 -8.818 1.00 90.44 359 GLY A C 1
ATOM 2832 O O . GLY A 1 359 ? -2.658 -20.471 -8.745 1.00 90.44 359 GLY A O 1
ATOM 2833 N N . ARG A 1 360 ? -4.201 -18.830 -8.625 1.00 90.00 360 ARG A N 1
ATOM 2834 C CA . ARG A 1 360 ? -5.398 -19.646 -8.398 1.00 90.00 360 ARG A CA 1
ATOM 2835 C C . ARG A 1 360 ? -5.576 -20.673 -9.521 1.00 90.00 360 ARG A C 1
ATOM 2837 O O . ARG A 1 360 ? -5.339 -20.383 -10.692 1.00 90.00 360 ARG A O 1
ATOM 2844 N N . SER A 1 361 ? -5.992 -21.889 -9.170 1.00 89.00 361 SER A N 1
ATOM 2845 C CA . SER A 1 361 ? -6.320 -22.912 -10.170 1.00 89.00 361 SER A CA 1
ATOM 2846 C C . SER A 1 361 ? -7.611 -22.556 -10.914 1.00 89.00 361 SER A C 1
ATOM 2848 O O . SER A 1 361 ? -8.489 -21.903 -10.351 1.00 89.00 361 SER A O 1
ATOM 2850 N N . CYS A 1 362 ? -7.774 -23.038 -12.150 1.00 87.69 362 CYS A N 1
ATOM 2851 C CA . CYS A 1 362 ? -8.993 -22.782 -12.925 1.00 87.69 362 CYS A CA 1
ATOM 2852 C C . CYS A 1 362 ? -10.251 -23.306 -12.206 1.00 87.69 362 CYS A C 1
ATOM 2854 O O . CYS A 1 362 ? -11.235 -22.588 -12.154 1.00 87.69 362 CYS A O 1
ATOM 2856 N N . VAL A 1 363 ? -10.186 -24.496 -11.587 1.00 91.25 363 VAL A N 1
ATOM 2857 C CA . VAL A 1 363 ? -11.289 -25.097 -10.796 1.00 91.25 363 VAL A CA 1
ATOM 2858 C C . VAL A 1 363 ? -11.643 -24.272 -9.564 1.00 91.25 363 VAL A C 1
ATOM 2860 O O . VAL A 1 363 ? -12.773 -24.289 -9.109 1.00 91.25 363 VAL A O 1
ATOM 2863 N N . SER A 1 364 ? -10.664 -23.592 -8.970 1.00 90.19 364 SER A N 1
ATOM 2864 C CA . SER A 1 364 ? -10.961 -22.701 -7.859 1.00 90.19 364 SER A CA 1
ATOM 2865 C C . SER A 1 364 ? -11.587 -21.402 -8.362 1.00 90.19 364 SER A C 1
ATOM 2867 O O . SER A 1 364 ? -12.399 -20.833 -7.646 1.00 90.19 364 SER A O 1
ATOM 2869 N N . CYS A 1 365 ? -11.168 -20.903 -9.529 1.00 88.50 365 CYS A N 1
ATOM 2870 C CA . CYS A 1 365 ? -11.573 -19.608 -10.080 1.00 88.50 365 CYS A CA 1
ATOM 2871 C C . CYS A 1 365 ? -12.981 -19.609 -10.699 1.00 88.50 365 CYS A C 1
ATOM 2873 O O . CYS A 1 365 ? -13.737 -18.672 -10.451 1.00 88.50 365 CYS A O 1
ATOM 2875 N N . HIS A 1 366 ? -13.297 -20.632 -11.499 1.00 87.12 366 HIS A N 1
ATOM 2876 C CA . HIS A 1 366 ? -14.598 -20.854 -12.139 1.00 87.12 366 HIS A CA 1
ATOM 2877 C C . HIS A 1 366 ? -15.516 -21.673 -11.240 1.00 87.12 366 HIS A C 1
ATOM 2879 O O . HIS A 1 366 ? -16.736 -21.397 -11.272 1.00 87.12 366 HIS A O 1
#

pLDDT: mean 87.8, std 10.35, range [48.34, 98.5]

Foldseek 3Di:
DPQDPDPVSQQCQFPPCLLALQFDQPFDADQALVGAHHDLCLFFWAFDPVRRPPPRPDPPPVPDPCVVVGDTGRDDLGFQRSVCSRCCPQQNQSCLQVQKFWFPDFPVPDDPPADWDDDPNGIIIGGDAHAPCVVVVAGPCLQDDCCLPVHDPDDDPDSVVSDQGALCQLADPWQPQKDALVPADPVLNVLLVRQDPDRRGFIFTAGPRPRHTSSQWGADPRWIWGARSNDRDIDTRHHDDCVVVPDCPCVQEGLLLWFAQKGKAFADKEWAKDQQDWTARSNVRDIDGIHIDIDTDDIDIGRF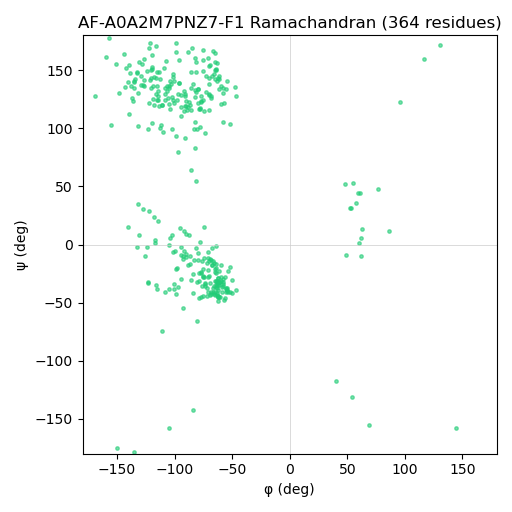DWDWDQDPVGIHIAGKYQSDQYWYDPCRPVVDPPDDTDGDGDIDGDNRSRGHPGTDDPVRSD

Radius of gyration: 22.85 Å; Cα contacts (8 Å, |Δi|>4): 666; chains: 1; bounding box: 63×49×58 Å

Sequence (366 aa):
DELHHSPADEHLKNMCVTCHLGNPKRETGPITNESRGGGCLACHLNYNEADSSLSHLTIDRKNHPDYLKNHPSIDLKVGNNHCFGCHNRSGRISTNYEGWHETLLNPDELPTKHSYRIIDQTRVFTYIQDDVHHKLKMDCIDCHNSYELMGDDTRYAHQEQQVDIACADCHRNKADRTVTYAQLDQESALIAGLRYANIANRVFLTTEKRNKALINTEVRNDTMWMHGKNRDTVYVLRPPNAVCTYGKAHHEVSCNACHSAWAPSCIGCHNAYDENEPGYDMVKNLEKQGSWVEFVGEYNAGLPVLGIRKTASGQEIIPVVPGMVLTIDLASYTKDQHDSLLFKRLFAPAAPHTTAAKGRSCVSCH